Protein AF-A0A814KGB3-F1 (afdb_monomer)

Nearest PDB structures (foldseek):
  2bf8-assembly1_A  TM=4.976E-01  e=4.367E-01  Bos taurus
  3f92-assembly1_A  TM=4.745E-01  e=3.026E-01  Homo sapiens
  8jwu-assembly3_C  TM=4.639E-01  e=1.161E+00  Mus musculus
  5bnb-assembly1_A  TM=4.780E-01  e=1.483E+00  Homo sapiens
  8jwu-assembly2_B  TM=4.536E-01  e=1.093E+00  Mus musculus

Sequence (297 aa):
MALPLLSYWLLLVSIYNYIGAAVLTYKPELLEHLFVGSATVLVNDGITALILRRVIVWWTLTFAVLRTLTAFSLHNRALPPLISSVDPKKVERLAKIMKIRADAENELKERVLENPFNSRCKWDKLEDTQIAFPKMTEEQLRDLCFGTYQIKQARRYTEAHLNKNDGDYEVQVTKHSDTILRCKIDSRHSSHWSSTQYYCWIEYKLGDDDEEESSSESDDSSDEDDDDDEYTLVTRFYEKLPIKSWYCQCPTGERSCGCCAHIACVLWYLCYERHHQFTPSKYTERYRQTLDNMETN

Foldseek 3Di:
DPVVVVVVVVVVVVVVVVVVVVCVVPPVVCVVVVPPPDPDDPDVDPVVVVVVVVVVVVVVVVVVVVVVVVVVVCVVVVDDPPPPVDDPVLVVLLVLLLVVQQPDFAPVVVVCCDPPNDPPHDWAWDFLVVQDDAADDLVLLCSQQVHPVLLVLLLVQLLVFCVVVVRTWRKIDDPVDSQKIKTKGFDPPQDPVGRHIKIKIWGFARDDPPDDPPPPPPPPPPPDDPPCDSVNSNCVSQVPGRTNGMAMPPPVRRRRRHHDSVVSNVCCVNRHVVPVPDDRDCVVVVVVVVVVVVVVD

Organism: NCBI:txid1234261

pLDDT: mean 71.18, std 15.74, range [36.62, 94.56]

Solvent-accessible surface area (backbone atoms only — not comparable to full-atom values): 17649 Å² total; per-residue (Å²): 143,65,69,72,60,55,54,53,49,52,49,52,52,50,52,50,51,53,51,50,56,52,36,63,73,77,46,64,81,61,54,69,71,68,67,74,78,80,86,82,80,89,61,91,45,74,65,61,45,52,52,50,51,50,51,52,53,52,48,54,51,53,53,52,52,50,51,52,52,51,51,51,52,48,48,66,69,74,46,76,67,94,64,77,89,51,63,67,67,61,54,51,53,49,50,53,44,44,56,62,27,63,77,40,80,40,67,56,49,56,50,35,70,32,87,83,54,22,92,88,43,78,65,50,79,45,58,70,88,77,55,92,64,50,77,48,55,74,64,58,51,26,63,63,35,70,30,70,62,45,54,65,46,12,58,62,49,43,39,57,48,25,75,70,50,84,66,50,65,58,33,28,38,37,94,88,39,94,41,41,41,37,34,53,39,76,44,96,80,42,48,100,89,39,85,48,67,35,55,33,39,40,32,42,42,75,76,72,97,78,73,72,88,75,78,68,83,66,86,67,88,67,94,74,69,100,71,73,49,80,66,58,57,45,47,61,59,48,68,76,40,46,62,72,48,56,30,30,74,51,99,64,16,60,47,54,43,44,56,33,64,67,54,33,20,53,49,45,40,64,25,38,41,78,79,66,80,74,72,76,72,70,69,62,57,62,53,48,54,51,51,55,58,60,75,76,108

Secondary structure (DSSP, 8-state):
--HHHHHHHHHHHHHHHHHHHHHHHH-GGGHHHHTTS--------HHHHHHHHHHHHHHHHHHHHHHHHHHHHHHHHHSPPS-TTS-HHHHHHHHHHHHHHHSS--HHHHHHHSTTTSTTS--EEE-GGG-------HHHHHHHTT-HHHHHHHHHHHHHHHTTTTT--EEEEETTEEEEEEEEEE-TT--TT---EEEEEEEE-PPPTT---------------TT--HHHHHHHHHHSSSEEEEEESSTTTT-SSS--HHHHHHHHHHHTGGGTT----THHHHHHHHHHHHH--

Structure (mmCIF, N/CA/C/O backbone):
data_AF-A0A814KGB3-F1
#
_entry.id   AF-A0A814KGB3-F1
#
loop_
_atom_site.group_PDB
_atom_site.id
_atom_site.type_symbol
_atom_site.label_atom_id
_atom_site.label_alt_id
_atom_site.label_comp_id
_atom_site.label_asym_id
_atom_site.label_entity_id
_atom_site.label_seq_id
_atom_site.pdbx_PDB_ins_code
_atom_site.Cartn_x
_atom_site.Cartn_y
_atom_site.Cartn_z
_atom_site.occupancy
_atom_site.B_iso_or_equiv
_atom_site.auth_seq_id
_atom_site.auth_comp_id
_atom_site.auth_asym_id
_atom_site.auth_atom_id
_atom_site.pdbx_PDB_model_num
ATOM 1 N N . MET A 1 1 ? 65.156 15.570 -21.851 1.00 43.59 1 MET A N 1
ATOM 2 C CA . MET A 1 1 ? 64.895 14.857 -23.126 1.00 43.59 1 MET A CA 1
ATOM 3 C C . MET A 1 1 ? 63.805 13.770 -22.985 1.00 43.59 1 MET A C 1
ATOM 5 O O . MET A 1 1 ? 63.961 12.700 -23.546 1.00 43.59 1 MET A O 1
ATOM 9 N N . ALA A 1 2 ? 62.687 14.010 -22.274 1.00 43.59 2 ALA A N 1
ATOM 10 C CA . ALA A 1 2 ? 61.646 12.981 -22.037 1.00 43.59 2 ALA A CA 1
ATOM 11 C C . ALA A 1 2 ? 60.247 13.321 -22.602 1.00 43.59 2 ALA A C 1
ATOM 13 O O . ALA A 1 2 ? 59.400 12.442 -22.723 1.00 43.59 2 ALA A O 1
ATOM 14 N N . LEU A 1 3 ? 60.004 14.574 -23.004 1.00 40.50 3 LEU A N 1
ATOM 15 C CA . LEU A 1 3 ? 58.725 14.998 -23.586 1.00 40.50 3 LEU A CA 1
ATOM 16 C C . LEU A 1 3 ? 58.358 14.383 -24.960 1.00 40.50 3 LEU A C 1
ATOM 18 O O . LEU A 1 3 ? 57.172 14.128 -25.155 1.00 40.50 3 LEU A O 1
ATOM 22 N N . PRO A 1 4 ? 59.287 14.095 -25.900 1.00 51.16 4 PRO A N 1
ATOM 23 C CA . PRO A 1 4 ? 58.890 13.588 -27.219 1.00 51.16 4 PRO A CA 1
ATOM 24 C C . PRO A 1 4 ? 58.480 12.105 -27.222 1.00 51.16 4 PRO A C 1
ATOM 26 O O . PRO A 1 4 ? 57.804 11.664 -28.145 1.00 51.16 4 PRO A O 1
ATOM 29 N N . LEU A 1 5 ? 58.838 11.332 -26.189 1.00 49.06 5 LEU A N 1
ATOM 30 C CA . LEU A 1 5 ? 58.438 9.923 -26.079 1.00 49.06 5 LEU A CA 1
ATOM 31 C C . LEU A 1 5 ? 57.003 9.773 -25.562 1.00 49.06 5 LEU A C 1
ATOM 33 O O . LEU A 1 5 ? 56.281 8.889 -26.015 1.00 49.06 5 LEU A O 1
ATOM 37 N N . LEU A 1 6 ? 56.565 10.661 -24.663 1.00 47.12 6 LEU A N 1
ATOM 38 C CA . LEU A 1 6 ? 55.209 10.626 -24.113 1.00 47.12 6 LEU A CA 1
ATOM 39 C C . LEU A 1 6 ? 54.163 11.020 -25.167 1.00 47.12 6 LEU A C 1
ATOM 41 O O . LEU A 1 6 ? 53.113 10.389 -25.259 1.00 47.12 6 LEU A O 1
ATOM 45 N N . SER A 1 7 ? 54.463 12.022 -25.999 1.00 48.44 7 SER A N 1
ATOM 46 C CA . SER A 1 7 ? 53.580 12.428 -27.098 1.00 48.44 7 SER A CA 1
ATOM 47 C C . SER A 1 7 ? 53.480 11.350 -28.176 1.00 48.44 7 SER A C 1
ATOM 49 O O . SER A 1 7 ? 52.379 11.067 -28.638 1.00 48.44 7 SER A O 1
ATOM 51 N N . TYR A 1 8 ? 54.590 10.691 -28.520 1.00 50.47 8 TYR A N 1
ATOM 52 C CA . TYR A 1 8 ? 54.598 9.570 -29.464 1.00 50.47 8 TYR A CA 1
ATOM 53 C C . TYR A 1 8 ? 53.786 8.374 -28.942 1.00 50.47 8 TYR A C 1
ATOM 55 O O . TYR A 1 8 ? 53.021 7.763 -29.686 1.00 50.47 8 TYR A O 1
ATOM 63 N N . TRP A 1 9 ? 53.878 8.088 -27.640 1.00 55.56 9 TRP A N 1
ATOM 64 C CA . TRP A 1 9 ? 53.120 7.010 -27.003 1.00 55.56 9 TRP A CA 1
ATOM 65 C C . TRP A 1 9 ? 51.614 7.303 -26.953 1.00 55.56 9 TRP A C 1
ATOM 67 O O . TRP A 1 9 ? 50.806 6.440 -27.285 1.00 55.56 9 TRP A O 1
ATOM 77 N N . LEU A 1 10 ? 51.220 8.537 -26.627 1.00 53.38 10 LEU A N 1
ATOM 78 C CA . LEU A 1 10 ? 49.813 8.960 -26.653 1.00 53.38 10 LEU A CA 1
ATOM 79 C C . LEU A 1 10 ? 49.214 8.907 -28.065 1.00 53.38 10 LEU A C 1
ATOM 81 O O . LEU A 1 10 ? 48.046 8.554 -28.229 1.00 53.38 10 LEU A O 1
ATOM 85 N N . LEU A 1 11 ? 50.017 9.205 -29.088 1.00 55.12 11 LEU A N 1
ATOM 86 C CA . LEU A 1 11 ? 49.597 9.145 -30.487 1.00 55.12 11 LEU A CA 1
ATOM 87 C C . LEU A 1 11 ? 49.388 7.692 -30.944 1.00 55.12 11 LEU A C 1
ATOM 89 O O . LEU A 1 11 ? 48.374 7.391 -31.569 1.00 55.12 11 LEU A O 1
ATOM 93 N N . LEU A 1 12 ? 50.271 6.773 -30.538 1.00 56.81 12 LEU A N 1
ATOM 94 C CA . LEU A 1 12 ? 50.102 5.335 -30.774 1.00 56.81 12 LEU A CA 1
ATOM 95 C C . LEU A 1 12 ? 48.875 4.761 -30.053 1.00 56.81 12 LEU A C 1
ATOM 97 O O . LEU A 1 12 ? 48.139 3.974 -30.643 1.00 56.81 12 LEU A O 1
ATOM 101 N N . VAL A 1 13 ? 48.604 5.190 -28.816 1.00 57.50 13 VAL A N 1
ATOM 102 C CA . VAL A 1 13 ? 47.399 4.786 -28.069 1.00 57.50 13 VAL A CA 1
ATOM 103 C C . VAL A 1 13 ? 46.128 5.309 -28.734 1.00 57.50 13 VAL A C 1
ATOM 105 O O . VAL A 1 13 ? 45.145 4.579 -28.836 1.00 57.50 13 VAL A O 1
ATOM 108 N N . SER A 1 14 ? 46.140 6.547 -29.231 1.00 54.06 14 SER A N 1
ATOM 109 C CA . SER A 1 14 ? 45.000 7.124 -29.950 1.00 54.06 14 SER A CA 1
ATOM 110 C C . SER A 1 14 ? 44.718 6.379 -31.260 1.00 54.06 14 SER A C 1
ATOM 112 O O . SER A 1 14 ? 43.576 6.010 -31.529 1.00 54.06 14 SER A O 1
ATOM 114 N N . ILE A 1 15 ? 45.767 6.058 -32.029 1.00 61.50 15 ILE A N 1
ATOM 115 C CA . ILE A 1 15 ? 45.658 5.256 -33.256 1.00 61.50 15 ILE A CA 1
ATOM 116 C C . ILE A 1 15 ? 45.129 3.850 -32.940 1.00 61.50 15 ILE A C 1
ATOM 118 O O . ILE A 1 15 ? 44.220 3.376 -33.617 1.00 61.50 15 ILE A O 1
ATOM 122 N N . TYR A 1 16 ? 45.632 3.200 -31.887 1.00 57.22 16 TYR A N 1
ATOM 123 C CA . TYR A 1 16 ? 45.182 1.862 -31.495 1.00 57.22 16 TYR A CA 1
ATOM 124 C C . TYR A 1 16 ? 43.716 1.853 -31.036 1.00 57.22 16 TYR A C 1
ATOM 126 O O . TYR A 1 16 ? 42.957 0.965 -31.416 1.00 57.22 16 TYR A O 1
ATOM 134 N N . ASN A 1 17 ? 43.282 2.873 -30.288 1.00 57.44 17 ASN A N 1
ATOM 135 C CA . ASN A 1 17 ? 41.884 3.034 -29.878 1.00 57.44 17 ASN A CA 1
ATOM 136 C C . ASN A 1 17 ? 40.954 3.290 -31.070 1.00 57.44 17 ASN A C 1
ATOM 138 O O . ASN A 1 17 ? 39.863 2.724 -31.126 1.00 57.44 17 ASN A O 1
ATOM 142 N N . TYR A 1 18 ? 41.389 4.099 -32.039 1.00 57.12 18 TYR A N 1
ATOM 143 C CA . TYR A 1 18 ? 40.621 4.371 -33.254 1.00 57.12 18 TYR A CA 1
ATOM 144 C C . TYR A 1 18 ? 40.475 3.114 -34.125 1.00 57.12 18 TYR A C 1
ATOM 146 O O . TYR A 1 18 ? 39.379 2.798 -34.587 1.00 57.12 18 TYR A O 1
ATOM 154 N N . ILE A 1 19 ? 41.554 2.339 -34.278 1.00 56.50 19 ILE A N 1
ATOM 155 C CA . ILE A 1 19 ? 41.536 1.061 -35.002 1.00 56.50 19 ILE A CA 1
ATOM 156 C C . ILE A 1 19 ? 40.676 0.029 -34.259 1.00 56.50 19 ILE A C 1
ATOM 158 O O . ILE A 1 19 ? 39.862 -0.641 -34.887 1.00 56.50 19 ILE A O 1
ATOM 162 N N . GLY A 1 20 ? 40.782 -0.069 -32.930 1.00 54.25 20 GLY A N 1
ATOM 163 C CA . GLY A 1 20 ? 39.968 -0.980 -32.119 1.00 54.25 20 GLY A CA 1
ATOM 164 C C . GLY A 1 20 ? 38.467 -0.687 -32.210 1.00 54.25 20 GLY A C 1
ATOM 165 O O . GLY A 1 20 ? 37.670 -1.611 -32.370 1.00 54.25 20 GLY A O 1
ATOM 166 N N . ALA A 1 21 ? 38.079 0.591 -32.188 1.00 51.31 21 ALA A N 1
ATOM 167 C CA . ALA A 1 21 ? 36.691 1.012 -32.370 1.00 51.31 21 ALA A CA 1
ATOM 168 C C . ALA A 1 21 ? 36.167 0.700 -33.787 1.00 51.31 21 ALA A C 1
ATOM 170 O O . ALA A 1 21 ? 35.047 0.208 -33.944 1.00 51.31 21 ALA A O 1
ATOM 171 N N . ALA A 1 22 ? 36.991 0.906 -34.820 1.00 48.84 22 ALA A N 1
ATOM 172 C CA . ALA A 1 22 ? 36.642 0.563 -36.198 1.00 48.84 22 ALA A CA 1
ATOM 173 C C . ALA A 1 22 ? 36.494 -0.959 -36.397 1.00 48.84 22 ALA A C 1
ATOM 175 O O . ALA A 1 22 ? 35.529 -1.418 -37.005 1.00 48.84 22 ALA A O 1
ATOM 176 N N . VAL A 1 23 ? 37.392 -1.767 -35.827 1.00 51.94 23 VAL A N 1
ATOM 177 C CA . VAL A 1 23 ? 37.342 -3.237 -35.923 1.00 51.94 23 VAL A CA 1
ATOM 178 C C . VAL A 1 23 ? 36.125 -3.812 -35.184 1.00 51.94 23 VAL A C 1
ATOM 180 O O . VAL A 1 23 ? 35.463 -4.698 -35.724 1.00 51.94 23 VAL A O 1
ATOM 183 N N . LEU A 1 24 ? 35.758 -3.257 -34.019 1.00 51.72 24 LEU A N 1
ATOM 184 C CA . LEU A 1 24 ? 34.533 -3.617 -33.283 1.00 51.72 24 LEU A CA 1
ATOM 185 C C . LEU A 1 24 ? 33.251 -3.378 -34.085 1.00 51.72 24 LEU A C 1
ATOM 187 O O . LEU A 1 24 ? 32.276 -4.102 -33.902 1.00 51.72 24 LEU A O 1
ATOM 191 N N . THR A 1 25 ? 33.254 -2.375 -34.961 1.00 52.28 25 THR A N 1
ATOM 192 C CA . THR A 1 25 ? 32.068 -2.003 -35.742 1.00 52.28 25 THR A CA 1
ATOM 193 C C . THR A 1 25 ? 31.899 -2.880 -36.984 1.00 52.28 25 THR A C 1
ATOM 195 O O . THR A 1 25 ? 30.771 -3.150 -37.386 1.00 52.28 25 THR A O 1
ATOM 198 N N . TYR A 1 26 ? 33.000 -3.344 -37.590 1.00 49.91 26 TYR A N 1
ATOM 199 C CA . TYR A 1 26 ? 32.953 -3.963 -38.920 1.00 49.91 26 TYR A CA 1
ATOM 200 C C . TYR A 1 26 ? 33.317 -5.451 -38.971 1.00 49.91 26 TYR A C 1
ATOM 202 O O . TYR A 1 26 ? 32.733 -6.156 -39.792 1.00 49.91 26 TYR A O 1
ATOM 210 N N . LYS A 1 27 ? 34.246 -5.955 -38.141 1.00 52.06 27 LYS A N 1
ATOM 211 C CA . LYS A 1 27 ? 34.631 -7.384 -38.098 1.00 52.06 27 LYS A CA 1
ATOM 212 C C . LYS A 1 27 ? 35.242 -7.767 -36.736 1.00 52.06 27 LYS A C 1
ATOM 214 O O . LYS A 1 27 ? 36.463 -7.696 -36.579 1.00 52.06 27 LYS A O 1
ATOM 219 N N . PRO A 1 28 ? 34.435 -8.228 -35.764 1.00 56.22 28 PRO A N 1
ATOM 220 C CA . PRO A 1 28 ? 34.898 -8.526 -34.405 1.00 56.22 28 PRO A CA 1
ATOM 221 C C . PRO A 1 28 ? 35.866 -9.719 -34.315 1.00 56.22 28 PRO A C 1
ATOM 223 O O . PRO A 1 28 ? 36.552 -9.871 -33.312 1.00 56.22 28 PRO A O 1
ATOM 226 N N . GLU A 1 29 ? 35.969 -10.540 -35.360 1.00 51.56 29 GLU A N 1
ATOM 227 C CA . GLU A 1 29 ? 36.814 -11.745 -35.405 1.00 51.56 29 GLU A CA 1
ATOM 228 C C . GLU A 1 29 ? 38.315 -11.430 -35.575 1.00 51.56 29 GLU A C 1
ATOM 230 O O . GLU A 1 29 ? 39.176 -12.226 -35.222 1.00 51.56 29 GLU A O 1
ATOM 235 N N . LEU A 1 30 ? 38.659 -10.230 -36.060 1.00 48.88 30 LEU A N 1
ATOM 236 C CA . LEU A 1 30 ? 40.051 -9.782 -36.238 1.00 48.88 30 LEU A CA 1
ATOM 237 C C . LEU A 1 30 ? 40.712 -9.274 -34.943 1.00 48.88 30 LEU A C 1
ATOM 239 O O . LEU A 1 30 ? 41.914 -8.999 -34.924 1.00 48.88 30 LEU A O 1
ATOM 243 N N . LEU A 1 31 ? 39.947 -9.152 -33.856 1.00 49.25 31 LEU A N 1
ATOM 244 C CA . LEU A 1 31 ? 40.411 -8.622 -32.570 1.00 49.25 31 LEU A CA 1
ATOM 245 C C . LEU A 1 31 ? 41.395 -9.562 -31.860 1.00 49.25 31 LEU A C 1
ATOM 247 O O . LEU A 1 31 ? 42.285 -9.086 -31.155 1.00 49.25 31 LEU A O 1
ATOM 251 N N . GLU A 1 32 ? 41.285 -10.874 -32.082 1.00 48.28 32 GLU A N 1
ATOM 252 C CA . GLU A 1 32 ? 42.194 -11.862 -31.489 1.00 48.28 32 GLU A CA 1
ATOM 253 C C . GLU A 1 32 ? 43.630 -11.708 -32.006 1.00 48.28 32 GLU A C 1
ATOM 255 O O . GLU A 1 32 ? 44.581 -11.861 -31.243 1.00 48.28 32 GLU A O 1
ATOM 260 N N . HIS A 1 33 ? 43.808 -11.299 -33.266 1.00 46.56 33 HIS A N 1
ATOM 261 C CA . HIS A 1 33 ? 45.134 -11.111 -33.861 1.00 46.56 33 HIS A CA 1
ATOM 262 C C . HIS A 1 33 ? 45.816 -9.794 -33.456 1.00 46.56 33 HIS A C 1
ATOM 264 O O . HIS A 1 33 ? 47.044 -9.727 -33.435 1.00 46.56 33 HIS A O 1
ATOM 270 N N . LEU A 1 34 ? 45.050 -8.761 -33.086 1.00 45.53 34 LEU A N 1
ATOM 271 C CA . LEU A 1 34 ? 45.586 -7.487 -32.580 1.00 45.53 34 LEU A CA 1
ATOM 272 C C . LEU A 1 34 ? 46.130 -7.601 -31.144 1.00 45.53 34 LEU A C 1
ATOM 274 O O . LEU A 1 34 ? 47.034 -6.858 -30.767 1.00 45.53 34 LEU A O 1
ATOM 278 N N . PHE A 1 35 ? 45.625 -8.552 -30.353 1.00 45.59 35 PHE A N 1
ATOM 279 C CA . PHE A 1 35 ? 45.962 -8.695 -28.932 1.00 45.59 35 PHE A CA 1
ATOM 280 C C . PHE A 1 35 ? 47.277 -9.435 -28.640 1.00 45.59 35 PHE A C 1
ATOM 282 O O . PHE A 1 35 ? 47.799 -9.324 -27.532 1.00 45.59 35 PHE A O 1
ATOM 289 N N . VAL A 1 36 ? 47.844 -10.163 -29.608 1.00 42.16 36 VAL A N 1
ATOM 290 C CA . VAL A 1 36 ? 49.026 -11.023 -29.376 1.00 42.16 36 VAL A CA 1
ATOM 291 C C . VAL A 1 36 ? 50.357 -10.252 -29.467 1.00 42.16 36 VAL A C 1
ATOM 293 O O . VAL A 1 36 ? 51.389 -10.735 -29.012 1.00 42.16 36 VAL A O 1
ATOM 296 N N . GLY A 1 37 ? 50.366 -9.029 -30.006 1.00 40.16 37 GLY A N 1
ATOM 297 C CA . GLY A 1 37 ? 51.610 -8.355 -30.410 1.00 40.16 37 GLY A CA 1
ATOM 298 C C . GLY A 1 37 ? 52.341 -7.484 -29.380 1.00 40.16 37 GLY A C 1
ATOM 299 O O . GLY A 1 37 ? 53.444 -7.033 -29.676 1.00 40.16 37 GLY A O 1
ATOM 300 N N . SER A 1 38 ? 51.783 -7.204 -28.198 1.00 43.78 38 SER A N 1
ATOM 301 C CA . SER A 1 38 ? 52.222 -6.016 -27.436 1.00 43.78 38 SER A CA 1
ATOM 302 C C . SER A 1 38 ? 52.389 -6.259 -25.939 1.00 43.78 38 SER A C 1
ATOM 304 O O . SER A 1 38 ? 51.734 -5.611 -25.126 1.00 43.78 38 SER A O 1
ATOM 306 N N . ALA A 1 39 ? 53.270 -7.177 -25.539 1.00 38.88 39 ALA A N 1
ATOM 307 C CA . ALA A 1 39 ? 53.541 -7.399 -24.117 1.00 38.88 39 ALA A CA 1
ATOM 308 C C . ALA A 1 39 ? 55.012 -7.677 -23.785 1.00 38.88 39 ALA A C 1
ATOM 310 O O . ALA A 1 39 ? 55.292 -8.545 -22.975 1.00 38.88 39 ALA A O 1
ATOM 311 N N . THR A 1 40 ? 55.959 -6.911 -24.330 1.00 41.22 40 THR A N 1
ATOM 312 C CA . THR A 1 40 ? 57.307 -6.821 -23.737 1.00 41.22 40 THR A CA 1
ATOM 313 C C . THR A 1 40 ? 57.956 -5.479 -24.058 1.00 41.22 40 THR A C 1
ATOM 315 O O . THR A 1 40 ? 58.787 -5.370 -24.954 1.00 41.22 40 THR A O 1
ATOM 318 N N . VAL A 1 41 ? 57.606 -4.442 -23.296 1.00 46.94 41 VAL A N 1
ATOM 319 C CA . VAL A 1 41 ? 58.515 -3.308 -23.081 1.00 46.94 41 VAL A CA 1
ATOM 320 C C . VAL A 1 41 ? 59.048 -3.467 -21.663 1.00 46.94 41 VAL A C 1
ATOM 322 O O . VAL A 1 41 ? 58.320 -3.276 -20.690 1.00 46.94 41 VAL A O 1
ATOM 325 N N . LEU A 1 42 ? 60.303 -3.909 -21.552 1.00 44.50 42 LEU A N 1
ATOM 326 C CA . LEU A 1 42 ? 61.038 -3.999 -20.292 1.00 44.50 42 LEU A CA 1
ATOM 327 C C . LEU A 1 42 ? 61.275 -2.582 -19.767 1.00 44.50 42 LEU A C 1
ATOM 329 O O . LEU A 1 42 ? 62.184 -1.877 -20.196 1.00 44.50 42 LEU A O 1
ATOM 333 N N . VAL A 1 43 ? 60.410 -2.153 -18.856 1.00 48.50 43 VAL A N 1
ATOM 334 C CA . VAL A 1 43 ? 60.545 -0.891 -18.137 1.00 48.50 43 VAL A CA 1
ATOM 335 C C . VAL A 1 43 ? 61.355 -1.165 -16.869 1.00 48.50 43 VAL A C 1
ATOM 337 O O . VAL A 1 43 ? 60.845 -1.774 -15.932 1.00 48.50 43 VAL A O 1
ATOM 340 N N . ASN A 1 44 ? 62.618 -0.733 -16.855 1.00 51.34 44 ASN A N 1
ATOM 341 C CA . ASN A 1 44 ? 63.561 -0.953 -15.746 1.00 51.34 44 ASN A CA 1
ATOM 342 C C . ASN A 1 44 ? 63.366 0.007 -14.552 1.00 51.34 44 ASN A C 1
ATOM 344 O O . ASN A 1 44 ? 64.086 -0.096 -13.563 1.00 51.34 44 ASN A O 1
ATOM 348 N N . ASP A 1 45 ? 62.381 0.908 -14.620 1.00 59.69 45 ASP A N 1
ATOM 349 C CA . ASP A 1 45 ? 62.048 1.839 -13.541 1.00 59.69 45 ASP A CA 1
ATOM 350 C C . ASP A 1 45 ? 60.799 1.375 -12.782 1.00 59.69 45 ASP A C 1
ATOM 352 O O . ASP A 1 45 ? 59.691 1.318 -13.327 1.00 59.69 45 ASP A O 1
ATOM 356 N N . GLY A 1 46 ? 60.970 1.080 -11.488 1.00 58.56 46 GLY A N 1
ATOM 357 C CA . GLY A 1 46 ? 59.922 0.517 -10.628 1.00 58.56 46 GLY A CA 1
ATOM 358 C C . GLY A 1 46 ? 58.643 1.358 -10.548 1.00 58.56 46 GLY A C 1
ATOM 359 O O . GLY A 1 46 ? 57.558 0.799 -10.410 1.00 58.56 46 GLY A O 1
ATOM 360 N N . ILE A 1 47 ? 58.740 2.682 -10.705 1.00 63.16 47 ILE A N 1
ATOM 361 C CA . ILE A 1 47 ? 57.586 3.598 -10.709 1.00 63.16 47 ILE A CA 1
ATOM 362 C C . ILE A 1 47 ? 56.776 3.446 -12.001 1.00 63.16 47 ILE A C 1
ATOM 364 O O . ILE A 1 47 ? 55.551 3.317 -11.964 1.00 63.16 47 ILE A O 1
ATOM 368 N N . THR A 1 48 ? 57.453 3.403 -13.145 1.00 58.62 48 THR A N 1
ATOM 369 C CA . THR A 1 48 ? 56.816 3.310 -14.461 1.00 58.62 48 THR A CA 1
ATOM 370 C C . THR A 1 48 ? 56.147 1.943 -14.649 1.00 58.62 48 THR A C 1
ATOM 372 O O . THR A 1 48 ? 55.034 1.875 -15.168 1.00 58.62 48 THR A O 1
ATOM 375 N N . ALA A 1 49 ? 56.736 0.862 -14.124 1.00 58.81 49 ALA A N 1
ATOM 376 C CA . ALA A 1 49 ? 56.098 -0.458 -14.080 1.00 58.81 49 ALA A CA 1
ATOM 377 C C . ALA A 1 49 ? 54.827 -0.482 -13.203 1.00 58.81 49 ALA A C 1
ATOM 379 O O . ALA A 1 49 ? 53.842 -1.143 -13.541 1.00 58.81 49 ALA A O 1
ATOM 380 N N . LEU A 1 50 ? 54.817 0.265 -12.094 1.00 62.81 50 LEU A N 1
ATOM 381 C CA . LEU A 1 50 ? 53.667 0.383 -11.189 1.00 62.81 50 LEU A CA 1
ATOM 382 C C . LEU A 1 50 ? 52.514 1.167 -11.829 1.00 62.81 50 LEU A C 1
ATOM 384 O O . LEU A 1 50 ? 51.354 0.764 -11.719 1.00 62.81 50 LEU A O 1
ATOM 388 N N . ILE A 1 51 ? 52.835 2.252 -12.538 1.00 66.69 51 ILE A N 1
ATOM 389 C CA . ILE A 1 51 ? 51.869 3.034 -13.317 1.00 66.69 51 ILE A CA 1
ATOM 390 C C . ILE A 1 51 ? 51.285 2.170 -14.436 1.00 66.69 51 ILE A C 1
ATOM 392 O O . ILE A 1 51 ? 50.065 2.095 -14.563 1.00 66.69 51 ILE A O 1
ATOM 396 N N . LEU A 1 52 ? 52.122 1.446 -15.186 1.00 65.25 52 LEU A N 1
ATOM 397 C CA . LEU A 1 52 ? 51.667 0.584 -16.277 1.00 65.25 52 LEU A CA 1
ATOM 398 C C . LEU A 1 52 ? 50.728 -0.526 -15.777 1.00 65.25 52 LEU A C 1
ATOM 400 O O . LEU A 1 52 ? 49.668 -0.740 -16.357 1.00 65.25 52 LEU A O 1
ATOM 404 N N . ARG A 1 53 ? 51.058 -1.182 -14.653 1.00 67.38 53 ARG A N 1
ATOM 405 C CA . ARG A 1 53 ? 50.178 -2.184 -14.023 1.00 67.38 53 ARG A CA 1
ATOM 406 C C . ARG A 1 53 ? 48.833 -1.592 -13.618 1.00 67.38 53 ARG A C 1
ATOM 408 O O . ARG A 1 53 ? 47.805 -2.210 -13.866 1.00 67.38 53 ARG A O 1
ATOM 415 N N . ARG A 1 54 ? 48.824 -0.393 -13.028 1.00 68.56 54 ARG A N 1
ATOM 416 C CA . ARG A 1 54 ? 47.577 0.296 -12.666 1.00 68.56 54 ARG A CA 1
ATOM 417 C C . ARG A 1 54 ? 46.753 0.646 -13.900 1.00 68.56 54 ARG A C 1
ATOM 419 O O . ARG A 1 54 ? 45.558 0.384 -13.897 1.00 68.56 54 ARG A O 1
ATOM 426 N N . VAL A 1 55 ? 47.377 1.152 -14.961 1.00 69.94 55 VAL A N 1
ATOM 427 C CA . VAL A 1 55 ? 46.689 1.462 -16.223 1.00 69.94 55 VAL A CA 1
ATOM 428 C C . VAL A 1 55 ? 46.081 0.202 -16.840 1.00 69.94 55 VAL A C 1
ATOM 430 O O . VAL A 1 55 ? 44.909 0.228 -17.187 1.00 69.94 55 VAL A O 1
ATOM 433 N N . ILE A 1 56 ? 46.815 -0.916 -16.894 1.00 69.94 56 ILE A N 1
ATOM 434 C CA . ILE A 1 56 ? 46.317 -2.199 -17.424 1.00 69.94 56 ILE A CA 1
ATOM 435 C C . ILE A 1 56 ? 45.141 -2.733 -16.592 1.00 69.94 56 ILE A C 1
ATOM 437 O O . ILE A 1 56 ? 44.134 -3.167 -17.151 1.00 69.94 56 ILE A O 1
ATOM 441 N N . VAL A 1 57 ? 45.227 -2.679 -15.260 1.00 71.69 57 VAL A N 1
ATOM 442 C CA . VAL A 1 57 ? 44.130 -3.108 -14.373 1.00 71.69 57 VAL A CA 1
ATOM 443 C C . VAL A 1 57 ? 42.890 -2.234 -14.572 1.00 71.69 57 VAL A C 1
ATOM 445 O O . VAL A 1 57 ? 41.787 -2.752 -14.710 1.00 71.69 57 VAL A O 1
ATOM 448 N N . TRP A 1 58 ? 43.057 -0.914 -14.659 1.00 67.62 58 TRP A N 1
ATOM 449 C CA . TRP A 1 58 ? 41.9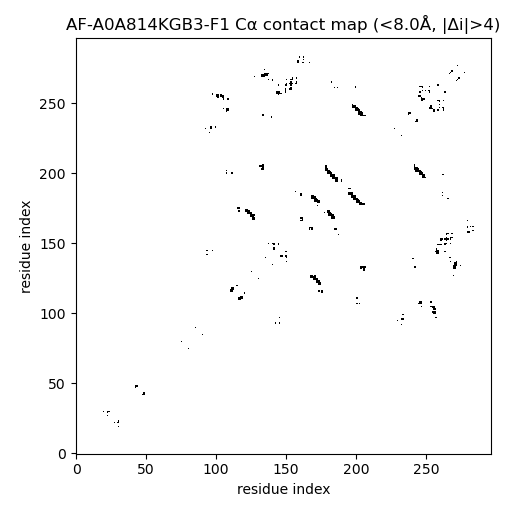40 -0.005 -14.922 1.00 67.62 58 TRP A CA 1
ATOM 450 C C . TRP A 1 58 ? 41.331 -0.217 -16.310 1.00 67.62 58 TRP A C 1
ATOM 452 O O . TRP A 1 58 ? 40.112 -0.200 -16.437 1.00 67.62 58 TRP A O 1
ATOM 462 N N . TRP A 1 59 ? 42.150 -0.489 -17.328 1.00 73.69 59 TRP A N 1
ATOM 463 C CA . TRP A 1 59 ? 41.685 -0.819 -18.676 1.00 73.69 59 TRP A CA 1
ATOM 464 C C . TRP A 1 59 ? 40.897 -2.128 -18.714 1.00 73.69 59 TRP A C 1
ATOM 466 O O . TRP A 1 59 ? 39.812 -2.198 -19.279 1.00 73.69 59 TRP A O 1
ATOM 476 N N . THR A 1 60 ? 41.412 -3.182 -18.088 1.00 73.12 60 THR A N 1
ATOM 477 C CA . THR A 1 60 ? 40.716 -4.476 -18.050 1.00 73.12 60 THR A CA 1
ATOM 478 C C . THR A 1 60 ? 39.387 -4.381 -17.301 1.00 73.12 60 THR A C 1
ATOM 480 O O . THR A 1 60 ? 38.395 -4.944 -17.761 1.00 73.12 60 THR A O 1
ATOM 483 N N . LEU A 1 61 ? 39.325 -3.597 -16.218 1.00 72.81 61 LEU A N 1
ATOM 484 C CA . LEU A 1 61 ? 38.082 -3.300 -15.502 1.00 72.81 61 LEU A CA 1
ATOM 485 C C . LEU A 1 61 ? 37.087 -2.503 -16.354 1.00 72.81 61 LEU A C 1
ATOM 487 O O . LEU A 1 61 ? 35.919 -2.882 -16.425 1.00 72.81 61 LEU A O 1
ATOM 491 N N . THR A 1 62 ? 37.516 -1.434 -17.031 1.00 74.44 62 THR A N 1
ATOM 492 C CA . THR A 1 62 ? 36.606 -0.617 -17.851 1.00 74.44 62 THR A CA 1
ATOM 493 C C . THR A 1 62 ? 36.052 -1.398 -19.041 1.00 74.44 62 THR A C 1
ATOM 495 O O . THR A 1 62 ? 34.853 -1.334 -19.304 1.00 74.44 62 THR A O 1
ATOM 498 N N . PHE A 1 63 ? 36.878 -2.202 -19.716 1.00 75.38 63 PHE A N 1
ATOM 499 C CA . PHE A 1 63 ? 36.425 -3.074 -20.802 1.00 75.38 63 PHE A CA 1
ATOM 500 C C . PHE A 1 63 ? 35.500 -4.195 -20.315 1.00 75.38 63 PHE A C 1
ATOM 502 O O . PHE A 1 63 ? 34.543 -4.534 -21.014 1.00 75.38 63 PHE A O 1
ATOM 509 N N . ALA A 1 64 ? 35.741 -4.756 -19.125 1.00 73.50 64 ALA A N 1
ATOM 510 C CA . ALA A 1 64 ? 34.843 -5.742 -18.526 1.00 73.50 64 ALA A CA 1
ATOM 511 C C . ALA A 1 64 ? 33.463 -5.136 -18.226 1.00 73.50 64 ALA A C 1
ATOM 513 O O . ALA A 1 64 ? 32.452 -5.725 -18.602 1.00 73.50 64 ALA A O 1
ATOM 514 N N . VAL A 1 65 ? 33.419 -3.935 -17.637 1.00 79.94 65 VAL A N 1
ATOM 515 C CA . VAL A 1 65 ? 32.168 -3.201 -17.376 1.00 79.94 65 VAL A CA 1
ATOM 516 C C . VAL A 1 65 ? 31.449 -2.848 -18.678 1.00 79.94 65 VAL A C 1
ATOM 518 O O . VAL A 1 65 ? 30.239 -3.024 -18.787 1.00 79.94 65 VAL A O 1
ATOM 521 N N . LEU A 1 66 ? 32.173 -2.396 -19.703 1.00 80.88 66 LEU A N 1
ATOM 522 C CA . LEU A 1 66 ? 31.557 -2.081 -20.989 1.00 80.88 66 LEU A CA 1
ATOM 523 C C . LEU A 1 66 ? 30.941 -3.334 -21.630 1.00 80.88 66 LEU A C 1
ATOM 525 O O . LEU A 1 66 ? 29.808 -3.285 -22.107 1.00 80.88 66 LEU A O 1
ATOM 529 N N . ARG A 1 67 ? 31.633 -4.480 -21.590 1.00 75.88 67 ARG A N 1
ATOM 530 C CA . ARG A 1 67 ? 31.102 -5.753 -22.102 1.00 75.88 67 ARG A CA 1
ATOM 531 C C . ARG A 1 67 ? 29.858 -6.216 -21.352 1.00 75.88 67 ARG A C 1
ATOM 533 O O . ARG A 1 67 ? 28.909 -6.641 -22.005 1.00 75.88 67 ARG A O 1
ATOM 540 N N . THR A 1 68 ? 29.827 -6.115 -20.023 1.00 76.62 68 THR A N 1
ATOM 541 C CA . THR A 1 68 ? 28.645 -6.512 -19.242 1.00 76.62 68 THR A CA 1
ATOM 542 C C . THR A 1 68 ? 27.457 -5.595 -19.507 1.00 76.62 68 THR A C 1
ATOM 544 O O . THR A 1 68 ? 26.355 -6.094 -19.716 1.00 76.62 68 THR A O 1
ATOM 547 N N . LEU A 1 69 ? 27.666 -4.279 -19.597 1.00 77.62 69 LEU A N 1
ATOM 548 C CA . LEU A 1 69 ? 26.607 -3.326 -19.942 1.00 77.62 69 LEU A CA 1
ATOM 549 C C . LEU A 1 69 ? 26.063 -3.552 -21.355 1.00 77.62 69 LEU A C 1
ATOM 551 O O . LEU A 1 69 ? 24.851 -3.503 -21.565 1.00 77.62 69 LEU A O 1
ATOM 555 N N . THR A 1 70 ? 26.939 -3.846 -22.318 1.00 78.50 70 THR A N 1
ATOM 556 C CA . THR A 1 70 ? 26.527 -4.133 -23.700 1.00 78.50 70 THR A CA 1
ATOM 557 C C . THR A 1 70 ? 25.756 -5.450 -23.769 1.00 78.50 70 THR A C 1
ATOM 559 O O . THR A 1 70 ? 24.700 -5.508 -24.392 1.00 78.50 70 THR A O 1
ATOM 562 N N . ALA A 1 71 ? 26.226 -6.491 -23.072 1.00 76.38 71 ALA A N 1
ATOM 563 C CA . ALA A 1 71 ? 25.528 -7.770 -22.969 1.00 76.38 71 ALA A CA 1
ATOM 564 C C . ALA A 1 71 ? 24.153 -7.617 -22.302 1.00 76.38 71 ALA A C 1
ATOM 566 O O . ALA A 1 71 ? 23.175 -8.152 -22.811 1.00 76.38 71 ALA A O 1
ATOM 567 N N . PHE A 1 72 ? 24.051 -6.838 -21.221 1.00 77.25 72 PHE A N 1
ATOM 568 C CA . PHE A 1 72 ? 22.781 -6.543 -20.553 1.00 77.25 72 PHE A CA 1
ATOM 569 C C . PHE A 1 72 ? 21.829 -5.745 -21.455 1.00 77.25 72 PHE A C 1
ATOM 571 O O . PHE A 1 72 ? 20.646 -6.056 -21.535 1.00 77.25 72 PHE A O 1
ATOM 578 N N . SER A 1 73 ? 22.346 -4.767 -22.205 1.00 75.38 73 SER A N 1
ATOM 579 C CA . SER A 1 73 ? 21.557 -3.983 -23.165 1.00 75.38 73 SER A CA 1
ATOM 580 C C . SER A 1 73 ? 21.030 -4.845 -24.315 1.00 75.38 73 SER A C 1
ATOM 582 O O . SER A 1 73 ? 19.867 -4.729 -24.693 1.00 75.38 73 SER A O 1
ATOM 584 N N . LEU A 1 74 ? 21.862 -5.745 -24.850 1.00 78.00 74 LEU A N 1
ATOM 585 C CA . LEU A 1 74 ? 21.453 -6.713 -25.870 1.00 78.00 74 LEU A CA 1
ATOM 586 C C . LEU A 1 74 ? 20.447 -7.725 -25.314 1.00 78.00 74 LEU A C 1
ATOM 588 O O . LEU A 1 74 ? 19.483 -8.045 -25.999 1.00 78.00 74 LEU A O 1
ATOM 592 N N . HIS A 1 75 ? 20.630 -8.177 -24.072 1.00 75.50 75 HIS A N 1
ATOM 593 C CA . HIS A 1 75 ? 19.701 -9.072 -23.385 1.00 75.50 75 HIS A CA 1
ATOM 594 C C . HIS A 1 75 ? 18.322 -8.420 -23.203 1.00 75.50 75 HIS A C 1
ATOM 596 O O . HIS A 1 75 ? 17.319 -9.009 -23.591 1.00 75.50 75 HIS A O 1
ATOM 602 N N . ASN A 1 76 ? 18.279 -7.170 -22.727 1.00 73.00 76 ASN A N 1
ATOM 603 C CA . ASN A 1 76 ? 17.041 -6.398 -22.568 1.00 73.00 76 ASN A CA 1
ATOM 604 C C . ASN A 1 76 ? 16.363 -6.058 -23.903 1.00 73.00 76 ASN A C 1
ATOM 606 O O . ASN A 1 76 ? 15.154 -5.864 -23.936 1.00 73.00 76 ASN A O 1
ATOM 610 N N . ARG A 1 77 ? 17.129 -5.950 -24.997 1.00 72.88 77 ARG A N 1
ATOM 611 C CA . ARG A 1 77 ? 16.595 -5.701 -26.345 1.00 72.88 77 ARG A CA 1
ATOM 612 C C . ARG A 1 77 ? 16.058 -6.970 -27.010 1.00 72.88 77 ARG A C 1
ATOM 614 O O . ARG A 1 77 ? 15.100 -6.888 -27.770 1.00 72.88 77 ARG A O 1
ATOM 621 N N . ALA A 1 78 ? 16.730 -8.103 -26.818 1.00 72.50 78 ALA A N 1
ATOM 622 C CA . ALA A 1 78 ? 16.469 -9.330 -27.567 1.00 72.50 78 ALA A CA 1
ATOM 623 C C . ALA A 1 78 ? 15.435 -10.246 -26.905 1.00 72.50 78 ALA A C 1
ATOM 625 O O . ALA A 1 78 ? 14.852 -11.083 -27.591 1.00 72.50 78 ALA A O 1
ATOM 626 N N . LEU A 1 79 ? 15.219 -10.118 -25.595 1.00 61.81 79 LEU A N 1
ATOM 627 C CA . LEU A 1 79 ? 14.250 -10.938 -24.883 1.00 61.81 79 LEU A CA 1
ATOM 628 C C . LEU A 1 79 ? 12.974 -10.148 -24.594 1.00 61.81 79 LEU A C 1
ATOM 630 O O . LEU A 1 79 ? 13.056 -8.984 -24.194 1.00 61.81 79 LEU A O 1
ATOM 634 N N . PRO A 1 80 ? 11.795 -10.774 -24.759 1.00 58.72 80 PRO A N 1
ATOM 635 C CA . PRO A 1 80 ? 10.565 -10.190 -24.256 1.00 58.72 80 PRO A CA 1
ATOM 636 C C . PRO A 1 80 ? 10.690 -9.972 -22.739 1.00 58.72 80 PRO A C 1
ATOM 638 O O . PRO A 1 80 ? 11.460 -10.678 -22.075 1.00 58.72 80 PRO A O 1
ATOM 641 N N . PRO A 1 81 ? 9.945 -9.010 -22.167 1.00 59.88 81 PRO A N 1
ATOM 642 C CA . PRO A 1 81 ? 9.910 -8.827 -20.723 1.00 59.88 81 PRO A CA 1
ATOM 643 C C . PRO A 1 81 ? 9.639 -10.168 -20.029 1.00 59.88 81 PRO A C 1
ATOM 645 O O . PRO A 1 81 ? 8.836 -10.970 -20.503 1.00 59.88 81 PRO A O 1
ATOM 648 N N . LEU A 1 82 ? 10.288 -10.401 -18.881 1.00 56.88 82 LEU A N 1
ATOM 649 C CA . LEU A 1 82 ? 10.199 -11.643 -18.084 1.00 56.88 82 LEU A CA 1
ATOM 650 C C . LEU A 1 82 ? 8.761 -12.026 -17.662 1.00 56.88 82 LEU A C 1
ATOM 652 O O . LEU A 1 82 ? 8.540 -13.083 -17.078 1.00 56.88 82 LEU A O 1
ATOM 656 N N . ILE A 1 83 ? 7.790 -11.166 -17.953 1.00 59.09 83 ILE A N 1
ATOM 657 C CA . ILE A 1 83 ? 6.359 -11.323 -17.729 1.00 59.09 83 ILE A CA 1
ATOM 658 C C . ILE A 1 83 ? 5.721 -11.862 -19.027 1.00 59.09 83 ILE A C 1
ATOM 660 O O . ILE A 1 83 ? 4.818 -11.259 -19.591 1.00 59.09 83 ILE A O 1
ATOM 664 N N . SER A 1 84 ? 6.223 -12.979 -19.558 1.00 51.53 84 SER A N 1
ATOM 665 C CA . SER A 1 84 ? 5.722 -13.556 -20.819 1.00 51.53 84 SER A CA 1
ATOM 666 C C . SER A 1 84 ? 4.381 -14.289 -20.676 1.00 51.53 84 SER A C 1
ATOM 668 O O . SER A 1 84 ? 3.798 -14.696 -21.675 1.00 51.53 84 SER A O 1
ATOM 670 N N . SER A 1 85 ? 3.894 -14.476 -19.445 1.00 56.97 85 SER A N 1
ATOM 671 C CA . SER A 1 85 ? 2.641 -15.178 -19.140 1.00 56.97 85 SER A CA 1
ATOM 672 C C . SER A 1 85 ? 1.439 -14.252 -18.928 1.00 56.97 85 SER A C 1
ATOM 674 O O . SER A 1 85 ? 0.382 -14.735 -18.539 1.00 56.97 85 SER A O 1
ATOM 676 N N . VAL A 1 86 ? 1.603 -12.935 -19.077 1.00 65.12 86 VAL A N 1
ATOM 677 C CA . VAL A 1 86 ? 0.536 -11.946 -18.863 1.00 65.12 86 VAL A CA 1
ATOM 678 C C . VAL A 1 86 ? 0.238 -11.269 -20.191 1.00 65.12 86 VAL A C 1
ATOM 680 O O . VAL A 1 86 ? 1.165 -10.984 -20.947 1.00 65.12 86 VAL A O 1
ATOM 683 N N . ASP A 1 87 ? -1.045 -11.014 -20.455 1.00 74.44 87 ASP A N 1
ATOM 684 C CA . ASP A 1 87 ? -1.506 -10.254 -21.618 1.00 74.44 87 ASP A CA 1
ATOM 685 C C . ASP A 1 87 ? -0.652 -8.978 -21.811 1.00 74.44 87 ASP A C 1
ATOM 687 O O . ASP A 1 87 ? -0.635 -8.113 -20.923 1.00 74.44 87 ASP A O 1
ATOM 691 N N . PRO A 1 88 ? 0.064 -8.838 -22.947 1.00 73.69 88 PRO A N 1
ATOM 692 C CA . PRO A 1 88 ? 0.877 -7.663 -23.240 1.00 73.69 88 PRO A CA 1
ATOM 693 C C . PRO A 1 88 ? 0.098 -6.350 -23.128 1.00 73.69 88 PRO A C 1
ATOM 695 O O . PRO A 1 88 ? 0.652 -5.362 -22.642 1.00 73.69 88 PRO A O 1
ATOM 698 N N . LYS A 1 89 ? -1.194 -6.341 -23.492 1.00 74.94 89 LYS A N 1
ATOM 699 C CA . LYS A 1 89 ? -2.039 -5.145 -23.382 1.00 74.94 89 LYS A CA 1
ATOM 700 C C . LYS A 1 89 ? -2.291 -4.778 -21.915 1.00 74.94 89 LYS A C 1
ATOM 702 O O . LYS A 1 89 ? -2.196 -3.604 -21.557 1.00 74.94 89 LYS A O 1
ATOM 707 N N . LYS A 1 90 ? -2.542 -5.756 -21.030 1.00 76.75 90 LYS A N 1
ATOM 708 C CA . LYS A 1 90 ? -2.631 -5.533 -19.569 1.00 76.75 90 LYS A CA 1
ATOM 709 C C . LYS A 1 90 ? -1.342 -4.919 -19.019 1.00 76.75 90 LYS A C 1
ATOM 711 O O . LYS A 1 90 ? -1.411 -3.959 -18.253 1.00 76.75 90 LYS A O 1
ATOM 716 N N . VAL A 1 91 ? -0.178 -5.429 -19.425 1.00 77.06 91 VAL A N 1
ATOM 717 C CA . VAL A 1 91 ? 1.127 -4.906 -18.976 1.00 77.06 91 VAL A CA 1
ATOM 718 C C . VAL A 1 91 ? 1.351 -3.472 -19.455 1.00 77.06 91 VAL A C 1
ATOM 720 O O . VAL A 1 91 ? 1.794 -2.634 -18.671 1.00 77.06 91 VAL A O 1
ATOM 723 N N . GLU A 1 92 ? 1.016 -3.166 -20.707 1.00 78.38 92 GLU A N 1
ATOM 724 C CA . GLU A 1 92 ? 1.137 -1.813 -21.253 1.00 78.38 92 GLU A CA 1
ATOM 725 C C . GLU A 1 92 ? 0.222 -0.817 -20.526 1.00 78.38 92 GLU A C 1
ATOM 727 O O . GLU A 1 92 ? 0.677 0.256 -20.123 1.00 78.38 92 GLU A O 1
ATOM 732 N N . ARG A 1 93 ? -1.044 -1.190 -20.282 1.00 78.81 93 ARG A N 1
ATOM 733 C CA . ARG A 1 93 ? -1.987 -0.374 -19.499 1.00 78.81 93 ARG A CA 1
ATOM 734 C C . ARG A 1 93 ? -1.457 -0.102 -18.093 1.00 78.81 93 ARG A C 1
ATOM 736 O O . ARG A 1 93 ? -1.427 1.049 -17.666 1.00 78.81 93 ARG A O 1
ATOM 743 N N . LEU A 1 94 ? -0.975 -1.133 -17.395 1.00 79.00 94 LEU A N 1
ATOM 744 C CA . LEU A 1 94 ? -0.371 -0.982 -16.068 1.00 79.00 94 LEU A CA 1
ATOM 745 C C . LEU A 1 94 ? 0.849 -0.055 -16.104 1.00 79.00 94 LEU A C 1
ATOM 747 O O . LEU A 1 94 ? 0.974 0.812 -15.246 1.00 79.00 94 LEU A O 1
ATOM 751 N N . ALA A 1 95 ? 1.721 -0.183 -17.106 1.00 81.44 95 ALA A N 1
ATOM 752 C CA . ALA A 1 95 ? 2.895 0.673 -17.247 1.00 81.44 95 ALA A CA 1
ATOM 753 C C . ALA A 1 95 ? 2.524 2.151 -17.463 1.00 81.44 95 ALA A C 1
ATOM 755 O O . ALA A 1 95 ? 3.145 3.028 -16.858 1.00 81.44 95 ALA A O 1
ATOM 756 N N . LYS A 1 96 ? 1.492 2.432 -18.273 1.00 82.62 96 LYS A N 1
ATOM 757 C CA . LYS A 1 96 ? 0.944 3.787 -18.462 1.00 82.62 96 LYS A CA 1
ATOM 758 C C . LYS A 1 96 ? 0.438 4.359 -17.133 1.00 82.62 96 LYS A C 1
ATOM 760 O O . LYS A 1 96 ? 0.875 5.435 -16.732 1.00 82.62 96 LYS A O 1
ATOM 765 N N . ILE A 1 97 ? -0.370 3.595 -16.393 1.00 82.75 97 ILE A N 1
ATOM 766 C CA . ILE A 1 97 ? -0.889 3.991 -15.071 1.00 82.75 97 ILE A CA 1
ATOM 767 C C . ILE A 1 97 ? 0.247 4.266 -14.080 1.00 82.75 97 ILE A C 1
ATOM 769 O O . ILE A 1 97 ? 0.237 5.280 -13.381 1.00 82.75 97 ILE A O 1
ATOM 773 N N . MET A 1 98 ? 1.246 3.381 -14.029 1.00 84.12 98 MET A N 1
ATOM 774 C CA . MET A 1 98 ? 2.405 3.541 -13.152 1.00 84.12 98 MET A CA 1
ATOM 775 C C . MET A 1 98 ? 3.171 4.824 -13.456 1.00 84.12 98 MET A C 1
ATOM 777 O O . MET A 1 98 ? 3.580 5.516 -12.530 1.00 84.12 98 MET A O 1
ATOM 781 N N . LYS A 1 99 ? 3.359 5.147 -14.739 1.00 85.75 99 LYS A N 1
ATOM 782 C CA . LYS A 1 99 ? 4.049 6.367 -15.160 1.00 85.75 99 LYS A CA 1
ATOM 783 C C . LYS A 1 99 ? 3.299 7.614 -14.692 1.00 85.75 99 LYS A C 1
ATOM 785 O O . LYS A 1 99 ? 3.912 8.468 -14.068 1.00 85.75 99 LYS A O 1
ATOM 790 N N . ILE A 1 100 ? 1.987 7.671 -14.918 1.00 84.25 100 ILE A N 1
ATOM 791 C CA . ILE A 1 100 ? 1.141 8.806 -14.512 1.00 84.25 100 ILE A CA 1
ATOM 792 C C . ILE A 1 100 ? 1.200 9.015 -13.002 1.00 84.25 100 ILE A C 1
ATOM 794 O O . ILE A 1 100 ? 1.371 10.130 -12.518 1.00 84.25 100 ILE A O 1
ATOM 798 N N . ARG A 1 101 ? 1.090 7.926 -12.234 1.00 83.75 101 ARG A N 1
ATOM 799 C CA . ARG A 1 101 ? 1.105 8.008 -10.774 1.00 83.75 101 ARG A CA 1
ATOM 800 C C . ARG A 1 101 ? 2.492 8.207 -10.191 1.00 83.75 101 ARG A C 1
ATOM 802 O O . ARG A 1 101 ? 2.577 8.659 -9.064 1.00 83.75 101 ARG A O 1
ATOM 809 N N . ALA A 1 102 ? 3.571 7.862 -10.887 1.00 86.56 102 ALA A N 1
ATOM 810 C CA . ALA A 1 102 ? 4.917 8.054 -10.351 1.00 86.56 102 ALA A CA 1
ATOM 811 C C . ALA A 1 102 ? 5.216 9.534 -10.060 1.00 86.56 102 ALA A C 1
ATOM 813 O O . ALA A 1 102 ? 5.915 9.817 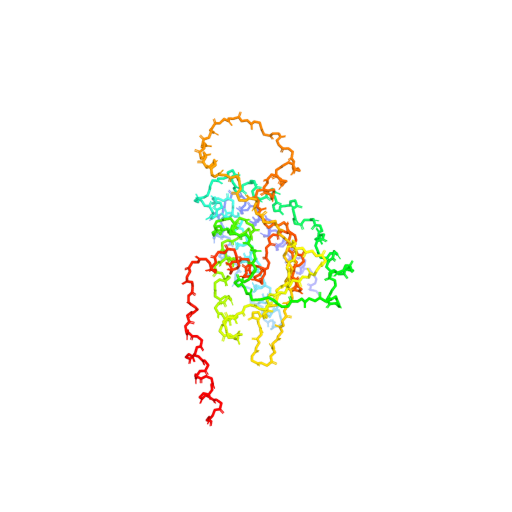-9.087 1.00 86.56 102 ALA A O 1
ATOM 814 N N . ASP A 1 103 ? 4.640 10.437 -10.857 1.00 82.94 103 ASP A N 1
ATOM 815 C CA . ASP A 1 103 ? 4.819 11.886 -10.741 1.00 82.94 103 ASP A CA 1
ATOM 816 C C . ASP A 1 103 ? 3.702 12.573 -9.930 1.00 82.94 103 ASP A C 1
ATOM 818 O O . ASP A 1 103 ? 3.805 13.757 -9.615 1.00 82.94 103 ASP A O 1
ATOM 822 N N . ALA A 1 104 ? 2.636 11.848 -9.571 1.00 84.81 104 ALA A N 1
ATOM 823 C CA . ALA A 1 104 ? 1.500 12.402 -8.841 1.00 84.81 104 ALA A CA 1
ATOM 824 C C . ALA A 1 104 ? 1.805 12.578 -7.345 1.00 84.81 104 ALA A C 1
ATOM 826 O O . ALA A 1 104 ? 2.351 11.683 -6.693 1.00 84.81 104 ALA A O 1
ATOM 827 N N . GLU A 1 105 ? 1.373 13.695 -6.768 1.00 88.94 10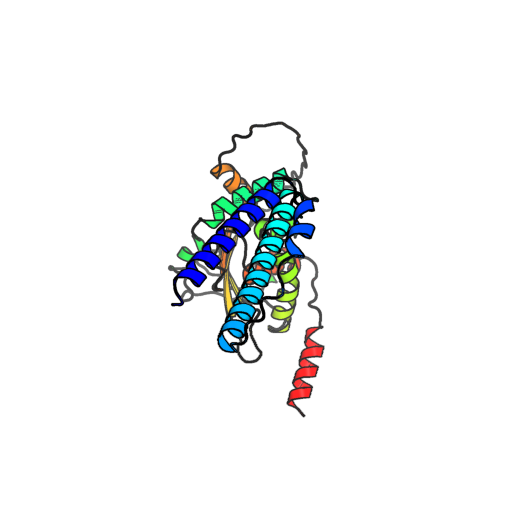5 GLU A N 1
ATOM 828 C CA . GLU A 1 105 ? 1.475 13.937 -5.329 1.00 88.94 105 GLU A CA 1
ATOM 829 C C . GLU A 1 105 ? 0.493 13.056 -4.535 1.00 88.94 105 GLU A C 1
ATOM 831 O O . GLU A 1 105 ? -0.519 12.568 -5.046 1.00 88.94 105 GLU A O 1
ATOM 836 N N . ASN A 1 106 ? 0.817 12.784 -3.269 1.00 90.50 106 ASN A N 1
ATOM 837 C CA . ASN A 1 106 ? -0.012 11.945 -2.407 1.00 90.50 106 ASN A CA 1
ATOM 838 C C . ASN A 1 106 ? -0.989 12.806 -1.600 1.00 90.50 106 ASN A C 1
ATOM 840 O O . ASN A 1 106 ? -0.686 13.235 -0.490 1.00 90.50 106 ASN A O 1
ATOM 844 N N . GLU A 1 107 ? -2.189 13.001 -2.135 1.00 89.88 107 GLU A N 1
ATOM 845 C CA . GLU A 1 107 ? -3.250 13.788 -1.491 1.00 89.88 107 GLU A CA 1
ATOM 846 C C . GLU A 1 107 ? -3.625 13.266 -0.090 1.00 89.88 107 GLU A C 1
ATOM 848 O O . GLU A 1 107 ? -3.975 14.035 0.808 1.00 89.88 107 GLU A O 1
ATOM 853 N N . LEU A 1 108 ? -3.536 11.949 0.148 1.00 90.75 108 LEU A N 1
ATOM 854 C CA . LEU A 1 108 ? -3.791 11.387 1.477 1.00 90.75 108 LEU A CA 1
ATOM 855 C C . LEU A 1 108 ? -2.708 11.796 2.474 1.00 90.75 108 LEU A C 1
ATOM 857 O O . LEU A 1 108 ? -3.029 12.049 3.633 1.00 90.75 108 LEU A O 1
ATOM 861 N N . LYS A 1 109 ? -1.442 11.893 2.048 1.00 91.88 109 LYS A N 1
ATOM 862 C CA . LYS A 1 109 ? -0.362 12.397 2.908 1.00 91.88 109 LYS A CA 1
ATOM 863 C C . LYS A 1 109 ? -0.699 13.800 3.405 1.00 91.88 109 LYS A C 1
ATOM 865 O O . LYS A 1 109 ? -0.592 14.039 4.604 1.00 91.88 109 LYS A O 1
ATOM 870 N N . GLU A 1 110 ? -1.110 14.702 2.519 1.00 90.19 110 GLU A N 1
ATOM 871 C CA . GLU A 1 110 ? -1.458 16.076 2.897 1.00 90.19 110 GLU A CA 1
ATOM 872 C C . GLU A 1 110 ? -2.614 16.097 3.898 1.00 90.19 110 GLU A C 1
ATOM 874 O O . GLU A 1 110 ? -2.463 16.612 5.007 1.00 90.19 110 GLU A O 1
ATOM 879 N N . ARG A 1 111 ? -3.711 15.398 3.582 1.00 89.19 111 ARG A N 1
ATOM 880 C CA . ARG A 1 111 ? -4.876 15.293 4.475 1.00 89.19 111 ARG A CA 1
ATOM 881 C C . ARG A 1 111 ? -4.542 14.706 5.842 1.00 89.19 111 ARG A C 1
ATOM 883 O O . ARG A 1 111 ? -5.096 15.148 6.842 1.00 89.19 111 ARG A O 1
ATOM 890 N N . VAL A 1 112 ? -3.653 13.714 5.900 1.00 87.69 112 VAL A N 1
ATOM 891 C CA . VAL A 1 112 ? -3.213 13.074 7.149 1.00 87.69 112 VAL A CA 1
ATOM 892 C C . VAL A 1 112 ? -2.305 13.982 7.975 1.00 87.69 112 VAL A C 1
ATOM 894 O O . VAL A 1 112 ? -2.286 13.878 9.200 1.00 87.69 112 VAL A O 1
ATOM 897 N N . LEU A 1 113 ? -1.525 14.859 7.347 1.00 85.81 113 LEU A N 1
ATOM 898 C CA . LEU A 1 113 ? -0.692 15.821 8.072 1.00 85.81 113 LEU A CA 1
ATOM 899 C C . LEU A 1 113 ? -1.524 16.985 8.630 1.00 85.81 113 LEU A C 1
ATOM 901 O O . LEU A 1 113 ? -1.177 17.549 9.675 1.00 85.81 113 LEU A O 1
ATOM 905 N N . GLU A 1 114 ? -2.645 17.291 7.987 1.00 84.00 114 GLU A N 1
ATOM 906 C CA . GLU A 1 114 ? -3.598 18.308 8.411 1.00 84.00 114 GLU A CA 1
ATOM 907 C C . GLU A 1 114 ? -4.622 17.791 9.441 1.00 84.00 114 GLU A C 1
ATOM 909 O O . GLU A 1 114 ? -4.811 16.593 9.674 1.00 84.00 114 GLU A O 1
ATOM 914 N N . ASN A 1 115 ? -5.281 18.718 10.140 1.00 69.25 115 ASN A N 1
ATOM 915 C CA . ASN A 1 115 ? -6.433 18.357 10.968 1.00 69.25 115 ASN A CA 1
ATOM 916 C C . ASN A 1 115 ? -7.617 18.033 10.040 1.00 69.25 115 ASN A C 1
ATOM 918 O O . ASN A 1 115 ? -7.818 18.769 9.077 1.00 69.25 115 ASN A O 1
ATOM 922 N N . PRO A 1 116 ? -8.432 17.000 10.322 1.00 72.69 116 PRO A N 1
ATOM 923 C CA . PRO A 1 116 ? -8.564 16.270 11.588 1.00 72.69 116 PRO A CA 1
ATOM 924 C C . PRO A 1 116 ? -7.881 14.885 11.620 1.00 72.69 116 PRO A C 1
ATOM 926 O O . PRO A 1 116 ? -8.200 14.070 12.486 1.00 72.69 116 PRO A O 1
ATOM 929 N N . PHE A 1 117 ? -6.967 14.588 10.692 1.00 76.19 117 PHE A N 1
ATOM 930 C CA . PHE A 1 117 ? -6.344 13.259 10.562 1.00 76.19 117 PHE A CA 1
ATOM 931 C C . PHE A 1 117 ? -4.894 13.200 11.059 1.00 76.19 117 PHE A C 1
ATOM 933 O O . PHE A 1 117 ? -4.267 12.136 11.047 1.00 76.19 117 PHE A O 1
ATOM 940 N N . ASN A 1 118 ? -4.386 14.320 11.574 1.00 77.12 118 ASN A N 1
ATOM 941 C CA . ASN A 1 118 ? -3.087 14.404 12.221 1.00 77.12 118 ASN A CA 1
ATOM 942 C C . ASN A 1 118 ? -2.933 13.348 13.333 1.00 77.12 118 ASN A C 1
A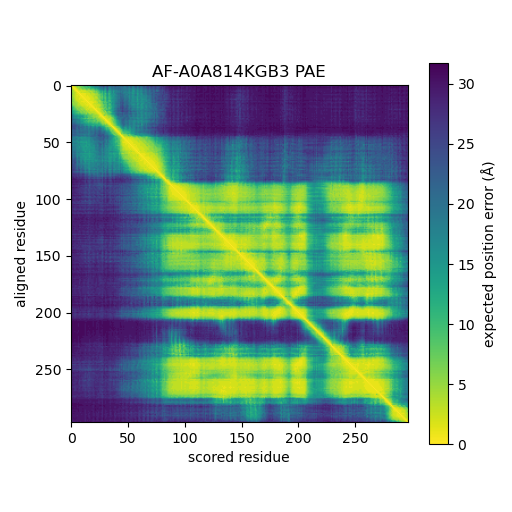TOM 944 O O . ASN A 1 118 ? -3.883 12.954 14.018 1.00 77.12 118 ASN A O 1
ATOM 948 N N . SER A 1 119 ? -1.695 12.911 13.576 1.00 67.81 119 SER A N 1
ATOM 949 C CA . SER A 1 119 ? -1.353 11.999 14.672 1.00 67.81 119 SER A CA 1
ATOM 950 C C . SER A 1 119 ? -1.800 12.495 16.054 1.00 67.81 119 SER A C 1
ATOM 952 O O . SER A 1 119 ? -1.929 11.684 16.965 1.00 67.81 119 SER A O 1
ATOM 954 N N . ARG A 1 120 ? -2.024 13.807 16.215 1.00 71.56 120 ARG A N 1
ATOM 955 C CA . ARG A 1 120 ? -2.527 14.443 17.446 1.00 71.56 120 ARG A CA 1
ATOM 956 C C . ARG A 1 120 ? -4.042 14.320 17.648 1.00 71.56 120 ARG A C 1
ATOM 958 O O . ARG A 1 120 ? -4.516 14.602 18.745 1.00 71.56 120 ARG A O 1
ATOM 965 N N . CYS A 1 121 ? -4.796 13.936 16.621 1.00 76.12 121 CYS A N 1
ATOM 966 C CA . CYS A 1 121 ? -6.241 13.742 16.715 1.00 76.12 121 CYS A CA 1
ATOM 967 C C . CYS A 1 121 ? -6.577 12.458 17.482 1.00 76.12 121 CYS A C 1
ATOM 969 O O . CYS A 1 121 ? -5.713 11.613 17.719 1.00 76.12 121 CYS A O 1
ATOM 971 N N . LYS A 1 122 ? -7.834 12.314 17.914 1.00 81.50 122 LYS A N 1
ATOM 972 C CA . LYS A 1 122 ? -8.265 11.119 18.644 1.00 81.50 122 LYS A CA 1
ATOM 973 C C . LYS A 1 122 ? -8.493 9.965 17.666 1.00 81.50 122 LYS A C 1
ATOM 975 O O . LYS A 1 122 ? -9.245 10.106 16.704 1.00 81.50 122 LYS A O 1
ATOM 980 N N . TRP A 1 123 ? -7.856 8.836 17.957 1.00 85.38 123 TRP A N 1
ATOM 981 C CA . TRP A 1 123 ? -7.994 7.586 17.222 1.00 85.38 123 TRP A CA 1
ATOM 982 C C . TRP A 1 123 ? -8.446 6.504 18.195 1.00 85.38 123 TRP A C 1
ATOM 984 O O . TRP A 1 123 ? -7.816 6.312 19.237 1.00 85.38 123 TRP A O 1
ATOM 994 N N . ASP A 1 124 ? -9.548 5.843 17.871 1.00 84.31 124 ASP A N 1
ATOM 995 C CA . ASP A 1 124 ? -10.129 4.779 18.678 1.00 84.31 124 ASP A CA 1
ATOM 996 C C . ASP A 1 124 ? -9.602 3.434 18.149 1.00 84.31 124 ASP A C 1
ATOM 998 O O . ASP A 1 124 ? -9.604 3.186 16.941 1.00 84.31 124 ASP A O 1
ATOM 1002 N N . LYS A 1 125 ? -9.084 2.584 19.044 1.00 85.62 125 LYS A N 1
ATOM 1003 C CA . LYS A 1 125 ? -8.593 1.248 18.681 1.00 85.62 125 LYS A CA 1
ATOM 1004 C C . LYS A 1 125 ? -9.788 0.334 18.411 1.00 85.62 125 LYS A C 1
ATOM 1006 O O . LYS A 1 125 ? -10.718 0.308 19.216 1.00 85.62 125 LYS A O 1
ATOM 1011 N N . LEU A 1 126 ? -9.727 -0.422 17.321 1.00 81.38 126 LEU A N 1
ATOM 1012 C CA . LEU A 1 126 ? -10.676 -1.487 17.010 1.00 81.38 126 LEU A CA 1
ATOM 1013 C C . LEU A 1 126 ? -9.930 -2.805 16.835 1.00 81.38 126 LEU A C 1
ATOM 1015 O O . LEU A 1 126 ? -8.781 -2.817 16.392 1.00 81.38 126 LEU A O 1
ATOM 1019 N N . GLU A 1 127 ? -10.598 -3.897 17.189 1.00 76.06 127 GLU A N 1
ATOM 1020 C CA . GLU A 1 127 ? -10.147 -5.235 16.810 1.00 76.06 127 GLU A CA 1
ATOM 1021 C C . GLU A 1 127 ? -10.361 -5.424 15.309 1.00 76.06 127 GLU A C 1
ATOM 1023 O O . GLU A 1 127 ? -11.343 -4.937 14.743 1.00 76.06 127 GLU A O 1
ATOM 1028 N N . ASP A 1 128 ? -9.461 -6.153 14.660 1.00 69.88 128 ASP A N 1
ATOM 1029 C CA . ASP A 1 128 ? -9.522 -6.424 13.226 1.00 69.88 128 ASP A CA 1
ATOM 1030 C C . ASP A 1 128 ? -10.878 -7.004 12.775 1.00 69.88 128 ASP A C 1
ATOM 1032 O O . ASP A 1 128 ? -11.419 -6.593 11.748 1.00 69.88 128 ASP A O 1
ATOM 1036 N N . THR A 1 129 ? -11.481 -7.891 13.572 1.00 72.44 129 THR A N 1
ATOM 1037 C CA . THR A 1 129 ? -12.788 -8.516 13.313 1.00 72.44 129 THR A CA 1
ATOM 1038 C C . THR A 1 129 ? -13.944 -7.521 13.275 1.00 72.44 129 THR A C 1
ATOM 1040 O O . THR A 1 129 ? -14.903 -7.741 12.538 1.00 72.44 129 THR A O 1
ATOM 1043 N N . GLN A 1 130 ? -13.845 -6.416 14.015 1.00 77.44 130 GLN A N 1
ATOM 1044 C CA . GLN A 1 130 ? -14.895 -5.403 14.142 1.00 77.44 130 GLN A CA 1
ATOM 1045 C C . GLN A 1 130 ? -14.881 -4.394 12.990 1.00 77.44 130 GLN A C 1
ATOM 1047 O O . GLN A 1 130 ? -15.809 -3.599 12.849 1.00 77.44 130 GLN A O 1
ATOM 1052 N N . ILE A 1 131 ? -13.834 -4.411 12.163 1.00 82.19 131 ILE A N 1
ATOM 1053 C CA . ILE A 1 131 ? -13.651 -3.453 11.078 1.00 82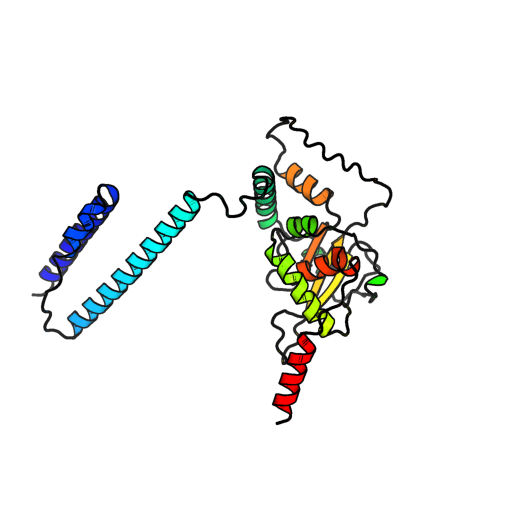.19 131 ILE A CA 1
ATOM 1054 C C . ILE A 1 131 ? -14.285 -4.001 9.807 1.00 82.19 131 ILE A C 1
ATOM 1056 O O . ILE A 1 131 ? -13.842 -5.026 9.271 1.00 82.19 131 ILE A O 1
ATOM 1060 N N . ALA A 1 132 ? -15.278 -3.273 9.300 1.00 85.81 132 ALA A N 1
ATOM 1061 C CA . ALA A 1 132 ? -15.760 -3.425 7.937 1.00 85.81 132 ALA A CA 1
ATOM 1062 C C . ALA A 1 132 ? -14.670 -2.920 6.982 1.00 85.81 132 ALA A C 1
ATOM 1064 O O . ALA A 1 132 ? -14.329 -1.740 6.986 1.00 85.81 132 ALA A O 1
ATOM 1065 N N . PHE A 1 133 ? -14.083 -3.822 6.200 1.00 88.50 133 PHE A N 1
ATOM 1066 C CA . PHE A 1 133 ? -13.023 -3.511 5.244 1.00 88.50 133 PHE A CA 1
ATOM 1067 C C . PHE A 1 133 ? -13.257 -4.311 3.958 1.00 88.50 133 PHE A C 1
ATOM 1069 O O . PHE A 1 133 ? -13.744 -5.441 4.045 1.00 88.50 133 PHE A O 1
ATOM 1076 N N . PRO A 1 134 ? -12.951 -3.762 2.769 1.00 90.38 134 PRO A N 1
ATOM 1077 C CA . PRO A 1 134 ? -13.236 -4.436 1.512 1.00 90.38 134 PRO A CA 1
ATOM 1078 C C . PRO A 1 134 ? -12.433 -5.726 1.353 1.00 90.38 134 PRO A C 1
ATOM 1080 O O . PRO A 1 134 ? -11.216 -5.753 1.542 1.00 90.38 134 PRO A O 1
ATOM 1083 N N . LYS A 1 135 ? -13.117 -6.783 0.914 1.00 89.94 135 LYS A N 1
ATOM 1084 C CA . LYS A 1 135 ? -12.482 -8.033 0.499 1.00 89.94 135 LYS A CA 1
ATOM 1085 C C . LYS A 1 135 ? -11.897 -7.868 -0.905 1.00 89.94 135 LYS A C 1
ATOM 1087 O O . LYS A 1 135 ? -12.562 -7.346 -1.794 1.00 89.94 135 LYS A O 1
ATOM 1092 N N . MET A 1 136 ? -10.666 -8.325 -1.117 1.00 89.12 136 MET A N 1
ATOM 1093 C CA . MET A 1 136 ? -10.008 -8.305 -2.432 1.00 89.12 136 MET A CA 1
ATOM 1094 C C . MET A 1 136 ? -9.319 -9.638 -2.710 1.00 89.12 136 MET A C 1
ATOM 1096 O O . MET A 1 136 ? -8.888 -10.326 -1.786 1.00 89.12 136 MET A O 1
ATOM 1100 N N . THR A 1 137 ? -9.174 -9.994 -3.985 1.00 88.69 137 THR A N 1
ATOM 1101 C CA . THR A 1 137 ? -8.383 -11.158 -4.406 1.00 88.69 137 THR A CA 1
ATOM 1102 C C . THR A 1 137 ? -6.882 -10.854 -4.376 1.00 88.69 137 THR A C 1
ATOM 1104 O O . THR A 1 137 ? -6.453 -9.698 -4.433 1.00 88.69 137 THR A O 1
ATOM 1107 N N . GLU A 1 138 ? -6.047 -11.897 -4.326 1.00 84.44 138 GLU A N 1
ATOM 1108 C CA . GLU A 1 138 ? -4.587 -11.735 -4.401 1.00 84.44 138 GLU A CA 1
ATOM 1109 C C . GLU A 1 138 ? -4.148 -11.068 -5.721 1.00 84.44 138 GLU A C 1
ATOM 1111 O O . GLU A 1 138 ? -3.171 -10.317 -5.744 1.00 84.44 138 GLU A O 1
ATOM 1116 N N . GLU A 1 139 ? -4.885 -11.293 -6.814 1.00 83.75 139 GLU A N 1
ATOM 1117 C CA . GLU A 1 139 ? -4.621 -10.644 -8.101 1.00 83.75 139 GLU A CA 1
ATOM 1118 C C . GLU A 1 139 ? -4.914 -9.142 -8.054 1.00 83.75 139 GLU A C 1
ATOM 1120 O O . GLU A 1 139 ? -4.060 -8.347 -8.442 1.00 83.75 139 GLU A O 1
ATOM 1125 N N . GLN A 1 140 ? -6.054 -8.733 -7.490 1.00 87.25 140 GLN A N 1
ATOM 1126 C CA . GLN A 1 140 ? -6.376 -7.314 -7.310 1.00 87.25 140 GLN A CA 1
ATOM 1127 C C . GLN A 1 140 ? -5.335 -6.606 -6.433 1.00 87.25 140 GLN A C 1
ATOM 1129 O O . GLN A 1 140 ? -4.930 -5.480 -6.722 1.00 87.25 140 GLN A O 1
ATOM 1134 N N . LEU A 1 141 ? -4.850 -7.273 -5.380 1.00 88.44 141 LEU A N 1
ATOM 1135 C CA . LEU A 1 141 ? -3.770 -6.754 -4.537 1.00 88.44 141 LEU A CA 1
ATOM 1136 C C . LEU A 1 141 ? -2.439 -6.655 -5.296 1.00 88.44 141 LEU A C 1
ATOM 1138 O O . LEU A 1 141 ? -1.695 -5.689 -5.117 1.00 88.44 141 LEU A O 1
ATOM 1142 N N . ARG A 1 142 ? -2.125 -7.630 -6.156 1.00 86.31 142 ARG A N 1
ATOM 1143 C CA . ARG A 1 142 ? -0.930 -7.608 -7.011 1.00 86.31 142 ARG A CA 1
ATOM 1144 C C . ARG A 1 142 ? -0.968 -6.445 -7.999 1.00 86.31 142 ARG A C 1
ATOM 1146 O O . ARG A 1 142 ? 0.068 -5.798 -8.170 1.00 86.31 142 ARG A O 1
ATOM 1153 N N . ASP A 1 143 ? -2.122 -6.204 -8.609 1.00 84.31 143 ASP A N 1
ATOM 1154 C CA . ASP A 1 143 ? -2.337 -5.112 -9.556 1.00 84.31 143 ASP A CA 1
ATOM 1155 C C . ASP A 1 143 ? -2.247 -3.754 -8.836 1.00 84.31 143 ASP A C 1
ATOM 1157 O O . ASP A 1 143 ? -1.513 -2.876 -9.285 1.00 84.31 143 ASP A O 1
ATOM 1161 N N . LEU A 1 144 ? -2.856 -3.616 -7.649 1.00 86.56 144 LEU A N 1
ATOM 1162 C CA . LEU A 1 144 ? -2.776 -2.413 -6.805 1.00 86.56 144 LEU A CA 1
ATOM 1163 C C . LEU A 1 144 ? -1.339 -2.079 -6.364 1.00 86.56 144 LEU A C 1
ATOM 1165 O O . LEU A 1 144 ? -0.913 -0.924 -6.385 1.00 86.56 144 LEU A O 1
ATOM 1169 N N . CYS A 1 145 ? -0.578 -3.093 -5.951 1.00 86.94 145 CYS A N 1
ATOM 1170 C CA . CYS A 1 145 ? 0.799 -2.931 -5.485 1.00 86.94 145 CYS A CA 1
ATOM 1171 C C . CYS A 1 145 ? 1.844 -2.929 -6.614 1.00 86.94 145 CYS A C 1
ATOM 1173 O O . CYS A 1 145 ? 3.034 -2.779 -6.320 1.00 86.94 145 CYS A O 1
ATOM 1175 N N . PHE A 1 146 ? 1.427 -3.109 -7.875 1.00 79.38 146 PHE A N 1
ATOM 1176 C CA . PHE A 1 146 ? 2.284 -3.233 -9.061 1.00 79.38 146 PHE A CA 1
ATOM 1177 C C . PHE A 1 146 ? 3.446 -4.220 -8.887 1.00 79.38 146 PHE A C 1
ATOM 1179 O O . PHE A 1 146 ? 4.578 -3.973 -9.313 1.00 79.38 146 PHE A O 1
ATOM 1186 N N . GLY A 1 147 ? 3.215 -5.347 -8.210 1.00 73.69 147 GLY A N 1
ATOM 1187 C CA . GLY A 1 147 ? 4.326 -6.244 -7.923 1.00 73.69 147 GLY A CA 1
ATOM 1188 C C . GLY A 1 147 ? 3.975 -7.530 -7.202 1.00 73.69 147 GLY A C 1
ATOM 1189 O O . GLY A 1 147 ? 3.557 -7.541 -6.047 1.00 73.69 147 GLY A O 1
ATOM 1190 N N . THR A 1 148 ? 4.325 -8.648 -7.837 1.00 74.62 148 THR A N 1
ATOM 1191 C CA . THR A 1 148 ? 4.208 -9.989 -7.246 1.00 74.62 148 THR A CA 1
ATOM 1192 C C . THR A 1 148 ? 5.067 -10.145 -5.991 1.00 74.62 148 THR A C 1
ATOM 1194 O O . THR A 1 148 ? 4.760 -10.937 -5.106 1.00 74.62 148 THR A O 1
ATOM 1197 N N . TYR A 1 149 ? 6.198 -9.436 -5.941 1.00 77.62 149 TYR A N 1
ATOM 1198 C CA . TYR A 1 149 ? 7.155 -9.536 -4.846 1.00 77.62 149 TYR A CA 1
ATOM 1199 C C . TYR A 1 149 ? 6.619 -8.919 -3.556 1.00 77.62 149 TYR A C 1
ATOM 1201 O O . TYR A 1 149 ? 6.784 -9.525 -2.502 1.00 77.62 149 TYR A O 1
ATOM 1209 N N . GLN A 1 150 ? 5.949 -7.764 -3.636 1.00 81.44 150 GLN A N 1
ATOM 1210 C CA . GLN A 1 150 ? 5.406 -7.099 -2.44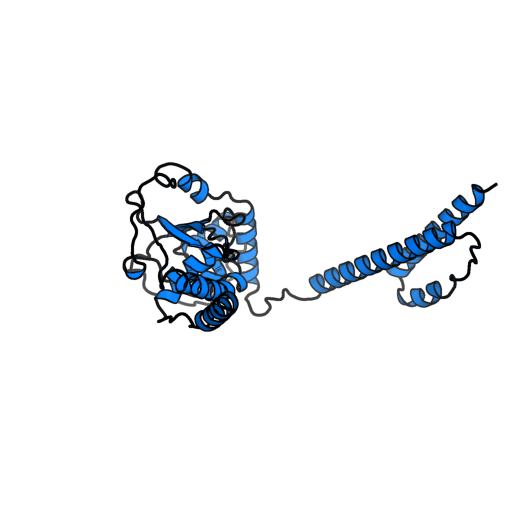8 1.00 81.44 150 GLN A CA 1
ATOM 1211 C C . GLN A 1 150 ? 4.386 -7.997 -1.745 1.00 81.44 150 GLN A C 1
ATOM 1213 O O . GLN A 1 150 ? 4.480 -8.196 -0.539 1.00 81.44 150 GLN A O 1
ATOM 1218 N N . ILE A 1 151 ? 3.507 -8.647 -2.514 1.00 82.19 151 ILE A N 1
ATOM 1219 C CA . ILE A 1 151 ? 2.519 -9.599 -1.989 1.00 82.19 151 ILE A CA 1
ATOM 1220 C C . ILE A 1 151 ? 3.185 -10.860 -1.419 1.00 82.19 151 ILE A C 1
ATOM 1222 O O . ILE A 1 151 ? 2.890 -11.272 -0.300 1.00 82.19 151 ILE A O 1
ATOM 1226 N N . LYS A 1 152 ? 4.177 -11.435 -2.115 1.00 83.00 152 LYS A N 1
ATOM 1227 C CA . LYS A 1 152 ? 4.945 -12.578 -1.582 1.00 83.00 152 LYS A CA 1
ATOM 1228 C C . LYS A 1 152 ? 5.648 -12.251 -0.260 1.00 83.00 152 LYS A C 1
ATOM 1230 O O . LYS A 1 152 ? 5.776 -13.121 0.600 1.00 83.00 152 LYS A O 1
ATOM 1235 N N . GLN A 1 153 ? 6.139 -11.021 -0.103 1.00 83.69 153 GLN A N 1
ATOM 1236 C CA . GLN A 1 153 ? 6.764 -10.577 1.141 1.00 83.69 153 GLN A CA 1
ATOM 1237 C C . GLN A 1 153 ? 5.755 -10.246 2.234 1.00 83.69 153 GLN A C 1
ATOM 1239 O O . GLN A 1 153 ? 6.062 -10.511 3.397 1.00 83.69 153 GLN A O 1
ATOM 1244 N N . ALA A 1 154 ? 4.579 -9.726 1.871 1.00 86.38 154 ALA A N 1
ATOM 1245 C CA . ALA A 1 154 ? 3.511 -9.363 2.794 1.00 86.38 154 ALA A CA 1
ATOM 1246 C C . ALA A 1 154 ? 3.207 -10.507 3.763 1.00 86.38 154 ALA A C 1
ATOM 1248 O O . ALA A 1 154 ? 3.307 -10.307 4.965 1.00 86.38 154 ALA A O 1
ATOM 1249 N N . ARG A 1 155 ? 3.028 -11.736 3.260 1.00 85.38 155 ARG A N 1
ATOM 1250 C CA . ARG A 1 155 ? 2.769 -12.919 4.097 1.00 85.38 155 ARG A CA 1
ATOM 1251 C C . ARG A 1 155 ? 3.781 -13.123 5.224 1.00 85.38 155 ARG A C 1
ATOM 1253 O O . ARG A 1 155 ? 3.419 -13.268 6.387 1.00 85.38 155 ARG A O 1
ATOM 1260 N N . ARG A 1 156 ? 5.073 -13.146 4.887 1.00 82.50 156 ARG A N 1
ATOM 1261 C CA . ARG A 1 156 ? 6.142 -13.345 5.884 1.00 82.50 156 ARG A CA 1
ATOM 1262 C C . ARG A 1 156 ? 6.208 -12.196 6.871 1.00 82.50 156 ARG A C 1
ATOM 1264 O O . ARG A 1 156 ? 6.594 -12.383 8.021 1.00 82.50 156 ARG A O 1
ATOM 1271 N N . TYR A 1 157 ? 5.860 -11.012 6.397 1.00 82.62 157 TYR A N 1
ATOM 1272 C CA . TYR A 1 157 ? 5.874 -9.822 7.207 1.00 82.62 157 TYR A CA 1
ATOM 1273 C C . TYR A 1 157 ? 4.709 -9.783 8.196 1.00 82.62 157 TYR A C 1
ATOM 1275 O O . TYR A 1 157 ? 4.922 -9.490 9.370 1.00 82.62 157 TYR A O 1
ATOM 1283 N N . THR A 1 158 ? 3.524 -10.196 7.753 1.00 83.19 158 THR A N 1
ATOM 1284 C CA . THR A 1 158 ? 2.353 -10.437 8.593 1.00 83.19 158 THR A CA 1
ATOM 1285 C C . THR A 1 158 ? 2.658 -11.471 9.667 1.00 83.19 158 THR A C 1
ATOM 1287 O O . THR A 1 158 ? 2.486 -11.177 10.841 1.00 83.19 158 THR A O 1
ATOM 1290 N N . GLU A 1 159 ? 3.212 -12.634 9.305 1.00 80.75 159 GLU A N 1
ATOM 1291 C CA . GLU A 1 159 ? 3.621 -13.665 10.276 1.00 80.75 159 GLU A CA 1
ATOM 1292 C C . GLU A 1 159 ? 4.535 -13.096 11.369 1.00 80.75 159 GLU A C 1
ATOM 1294 O O . GLU A 1 159 ? 4.311 -13.325 12.555 1.00 80.75 159 GLU A O 1
ATOM 1299 N N . ALA A 1 160 ? 5.560 -12.333 10.981 1.00 77.25 160 ALA A N 1
ATOM 1300 C CA . ALA A 1 160 ? 6.499 -11.743 11.927 1.00 77.25 160 ALA A CA 1
ATOM 1301 C C . ALA A 1 160 ? 5.839 -10.705 12.849 1.00 77.25 160 ALA A C 1
ATOM 1303 O O . ALA A 1 160 ? 6.159 -10.661 14.038 1.00 77.25 160 ALA A O 1
ATOM 1304 N N . HIS A 1 161 ? 4.931 -9.888 12.310 1.00 78.00 161 HIS A N 1
ATOM 1305 C CA . HIS A 1 161 ? 4.222 -8.860 13.066 1.00 78.00 161 HIS A CA 1
ATOM 1306 C C . HIS A 1 161 ? 3.214 -9.471 14.048 1.00 78.00 161 HIS A C 1
ATOM 1308 O O . HIS A 1 161 ? 3.277 -9.180 15.241 1.00 78.00 161 HIS A O 1
ATOM 1314 N N . LEU A 1 162 ? 2.372 -10.396 13.580 1.00 77.56 162 LEU A N 1
ATOM 1315 C CA . LEU A 1 162 ? 1.410 -11.125 14.411 1.00 77.56 162 LEU A CA 1
ATOM 1316 C C . LEU A 1 162 ? 2.122 -11.897 15.530 1.00 77.56 162 LEU A C 1
ATOM 1318 O O . LEU A 1 162 ? 1.738 -11.805 16.689 1.00 77.56 162 LEU A O 1
ATOM 1322 N N . ASN A 1 163 ? 3.236 -12.573 15.228 1.00 74.06 163 ASN A N 1
ATOM 1323 C CA . ASN A 1 163 ? 4.009 -13.305 16.237 1.00 74.06 163 ASN A CA 1
ATOM 1324 C C . ASN A 1 163 ? 4.679 -12.401 17.284 1.00 74.06 163 ASN A C 1
ATOM 1326 O O . ASN A 1 163 ? 5.200 -12.915 18.276 1.00 74.06 163 ASN A O 1
ATOM 1330 N N . LYS A 1 164 ? 4.797 -11.091 17.044 1.00 72.50 164 LYS A N 1
ATOM 1331 C CA . LYS A 1 164 ? 5.362 -10.124 17.998 1.00 72.50 164 LYS A CA 1
ATOM 1332 C C . LYS A 1 164 ? 4.275 -9.461 18.847 1.00 72.50 164 LYS A C 1
ATOM 1334 O O . LYS A 1 164 ? 4.527 -9.203 20.018 1.00 72.50 164 LYS A O 1
ATOM 1339 N N . ASN A 1 165 ? 3.096 -9.226 18.273 1.00 64.88 165 ASN A N 1
ATOM 1340 C CA . ASN A 1 165 ? 2.016 -8.447 18.884 1.00 64.88 165 ASN A CA 1
ATOM 1341 C C . ASN A 1 165 ? 0.803 -9.311 19.269 1.00 64.88 165 ASN A C 1
ATOM 1343 O O . ASN A 1 165 ? -0.332 -8.877 19.115 1.00 64.88 165 ASN A O 1
ATOM 1347 N N . ASP A 1 166 ? 1.054 -10.531 19.754 1.00 67.81 166 ASP A N 1
ATOM 1348 C CA . ASP A 1 166 ? 0.028 -11.470 20.247 1.00 67.81 166 ASP A CA 1
ATOM 1349 C C . ASP A 1 166 ? -1.112 -11.760 19.250 1.00 67.81 166 ASP A C 1
ATOM 1351 O O . ASP A 1 166 ? -2.265 -11.963 19.613 1.00 67.81 166 ASP A O 1
ATOM 1355 N N . GLY A 1 167 ? -0.778 -11.785 17.960 1.00 67.00 167 GLY A N 1
ATOM 1356 C CA . GLY A 1 167 ? -1.700 -12.190 16.906 1.00 67.00 167 GLY A CA 1
ATOM 1357 C C . GLY A 1 167 ? -2.622 -11.100 16.368 1.00 67.00 167 GLY A C 1
ATOM 1358 O O . GLY A 1 167 ? -3.519 -11.455 15.613 1.00 67.00 167 GLY A O 1
ATOM 1359 N N . ASP A 1 168 ? -2.400 -9.818 16.682 1.00 66.31 168 ASP A N 1
ATOM 1360 C CA . ASP A 1 168 ? -3.283 -8.736 16.222 1.00 66.31 168 ASP A CA 1
ATOM 1361 C C . ASP A 1 168 ? -2.530 -7.557 15.577 1.00 66.31 168 ASP A C 1
ATOM 1363 O O . ASP A 1 168 ? -1.395 -7.224 15.938 1.00 66.31 168 ASP A O 1
ATOM 1367 N N . TYR A 1 169 ? -3.185 -6.909 14.611 1.00 73.88 169 TYR A N 1
ATOM 1368 C CA . TYR A 1 169 ? -2.774 -5.605 14.098 1.00 73.88 169 TYR A CA 1
ATOM 1369 C C . TYR A 1 169 ? -3.417 -4.513 14.945 1.00 73.88 169 TYR A C 1
ATOM 1371 O O . TYR A 1 169 ? -4.629 -4.472 15.119 1.00 73.88 169 TYR A O 1
ATOM 1379 N N . GLU A 1 170 ? -2.630 -3.537 15.400 1.00 81.94 170 GLU A N 1
ATOM 1380 C CA . GLU A 1 170 ? -3.202 -2.366 16.066 1.00 81.94 170 GLU A CA 1
ATOM 1381 C C . GLU A 1 170 ? -3.838 -1.439 15.016 1.00 81.94 170 GLU A C 1
ATOM 1383 O O . GLU A 1 170 ? -3.202 -0.508 14.503 1.00 81.94 170 GLU A O 1
ATOM 1388 N N . VAL A 1 171 ? -5.094 -1.727 14.668 1.00 83.69 171 VAL A N 1
ATOM 1389 C CA . VAL A 1 171 ? -5.904 -0.913 13.764 1.00 83.69 171 VAL A CA 1
ATOM 1390 C C . VAL A 1 171 ? -6.708 0.109 14.562 1.00 83.69 171 VAL A C 1
ATOM 1392 O O . VAL A 1 171 ? -7.226 -0.139 15.652 1.00 83.69 171 VAL A O 1
ATOM 1395 N N . GLN A 1 172 ? -6.748 1.321 14.034 1.00 85.38 172 GLN A N 1
ATOM 1396 C CA . GLN A 1 172 ? -7.294 2.493 14.682 1.00 85.38 172 GLN A CA 1
ATOM 1397 C C . GLN A 1 172 ? -8.154 3.258 13.677 1.00 85.38 172 GLN A C 1
ATOM 1399 O O . GLN A 1 172 ? -7.739 3.512 12.544 1.00 85.38 172 GLN A O 1
ATOM 1404 N N . VAL A 1 173 ? -9.343 3.661 14.104 1.00 84.12 173 VAL A N 1
ATOM 1405 C CA . VAL A 1 173 ? -10.288 4.449 13.305 1.00 84.12 173 VAL A CA 1
ATOM 1406 C C . VAL A 1 173 ? -10.503 5.813 13.940 1.00 84.12 173 VAL A C 1
ATOM 1408 O O . VAL A 1 173 ? -10.146 6.050 15.097 1.00 84.12 173 VAL A O 1
ATOM 1411 N N . THR A 1 174 ? -11.064 6.742 13.179 1.00 81.12 174 THR A N 1
ATOM 1412 C CA . THR A 1 174 ? -11.355 8.089 13.660 1.00 81.12 174 THR A CA 1
ATOM 1413 C C . THR A 1 174 ? -12.829 8.410 13.482 1.00 81.12 174 THR A C 1
ATOM 1415 O O . THR A 1 174 ? -13.454 7.983 12.525 1.00 81.12 174 THR A O 1
ATOM 1418 N N . LYS A 1 175 ? -13.389 9.225 14.378 1.00 76.88 175 LYS A N 1
ATOM 1419 C CA . LYS A 1 175 ? -14.782 9.695 14.272 1.00 76.88 175 LYS A CA 1
ATOM 1420 C C . LYS A 1 175 ? -14.998 10.704 13.143 1.00 76.88 175 LYS A C 1
ATOM 1422 O O . LYS A 1 175 ? -16.124 11.110 12.889 1.00 76.88 175 LYS A O 1
ATOM 1427 N N . HIS A 1 176 ? -13.912 11.184 12.544 1.00 78.31 176 HIS A N 1
ATOM 1428 C CA . HIS A 1 176 ? -13.946 12.201 11.501 1.00 78.31 176 HIS A CA 1
ATOM 1429 C C . HIS A 1 176 ? -14.152 11.618 10.096 1.00 78.31 176 HIS A C 1
ATOM 1431 O O . HIS A 1 176 ? -14.462 12.374 9.181 1.00 78.31 176 HIS A O 1
ATOM 1437 N N . SER A 1 177 ? -13.954 10.310 9.913 1.00 80.19 177 SER A N 1
ATOM 1438 C CA . SER A 1 177 ? -14.130 9.622 8.635 1.00 80.19 177 SER A CA 1
ATOM 1439 C C . SER A 1 177 ? -14.252 8.120 8.862 1.00 80.19 177 SER A C 1
ATOM 1441 O O . SER A 1 177 ? -13.392 7.523 9.509 1.00 80.19 177 SER A O 1
ATOM 1443 N N . ASP A 1 178 ? -15.268 7.521 8.248 1.00 82.56 178 ASP A N 1
ATOM 1444 C CA . ASP A 1 178 ? -15.459 6.068 8.223 1.00 82.56 178 ASP A CA 1
ATOM 1445 C C . ASP A 1 178 ? -14.689 5.404 7.063 1.00 82.56 178 ASP A C 1
ATOM 1447 O O . ASP A 1 178 ? -14.583 4.184 6.990 1.00 82.56 178 ASP A O 1
ATOM 1451 N N . THR A 1 179 ? -14.110 6.207 6.162 1.00 88.50 179 THR A N 1
ATOM 1452 C CA . THR A 1 179 ? -13.405 5.751 4.953 1.00 88.50 179 THR A CA 1
ATOM 1453 C C . THR A 1 179 ? -11.889 5.709 5.116 1.00 88.50 179 THR A C 1
ATOM 1455 O O . THR A 1 179 ? -11.197 5.219 4.228 1.00 88.50 179 THR A O 1
ATOM 1458 N N . ILE A 1 180 ? -11.348 6.220 6.227 1.00 90.50 180 ILE A N 1
ATOM 1459 C CA . ILE A 1 180 ? -9.909 6.243 6.505 1.00 90.50 180 ILE A CA 1
ATOM 1460 C C . ILE A 1 180 ? -9.623 5.440 7.766 1.00 90.50 180 ILE A C 1
ATOM 1462 O O . ILE A 1 180 ? -10.104 5.760 8.853 1.00 90.50 180 ILE A O 1
ATOM 1466 N N . LEU A 1 181 ? -8.745 4.448 7.636 1.00 91.19 181 LEU A N 1
ATOM 1467 C CA . LEU A 1 181 ? -8.166 3.756 8.781 1.00 91.19 181 LEU A CA 1
ATOM 1468 C C . LEU A 1 181 ? -6.693 4.098 8.948 1.00 91.19 181 LEU A C 1
ATOM 1470 O O . LEU A 1 181 ? -5.995 4.445 7.991 1.00 91.19 181 LEU A O 1
ATOM 1474 N N . ARG A 1 182 ? -6.212 3.943 10.180 1.00 91.06 182 ARG A N 1
ATOM 1475 C CA . ARG A 1 182 ? -4.798 3.981 10.530 1.00 91.06 182 ARG A CA 1
ATOM 1476 C C . ARG A 1 182 ? -4.397 2.650 11.147 1.00 91.06 182 ARG A C 1
ATOM 1478 O O . ARG A 1 182 ? -5.044 2.166 12.061 1.00 91.06 182 ARG A O 1
ATOM 1485 N N . CYS A 1 183 ? -3.298 2.072 10.696 1.00 89.00 183 CYS A N 1
ATOM 1486 C CA . CYS A 1 183 ? -2.733 0.853 11.255 1.00 89.00 183 CYS A CA 1
ATOM 1487 C C . CYS A 1 183 ? -1.305 1.116 11.727 1.00 89.00 183 CYS A C 1
ATOM 1489 O O . CYS A 1 183 ? -0.532 1.809 11.057 1.00 89.00 183 CYS A O 1
ATOM 1491 N N . LYS A 1 184 ? -0.953 0.569 12.887 1.00 88.81 184 LYS A N 1
ATOM 1492 C CA . LYS A 1 184 ? 0.416 0.577 13.387 1.00 88.81 184 LYS A CA 1
ATOM 1493 C C . LYS A 1 184 ? 1.107 -0.711 12.973 1.00 88.81 184 LYS A C 1
ATOM 1495 O O . LYS A 1 184 ? 0.588 -1.797 13.197 1.00 88.81 184 LYS A O 1
ATOM 1500 N N . ILE A 1 185 ? 2.297 -0.585 12.408 1.00 87.31 185 ILE A N 1
ATOM 1501 C CA . ILE A 1 185 ? 3.091 -1.731 11.980 1.00 87.31 185 ILE A CA 1
ATOM 1502 C C . ILE A 1 185 ? 4.538 -1.556 12.412 1.00 87.31 185 ILE A C 1
ATOM 1504 O O . ILE A 1 185 ? 5.069 -0.444 12.436 1.00 87.31 185 ILE A O 1
ATOM 1508 N N . ASP A 1 186 ? 5.189 -2.654 12.776 1.00 83.38 186 ASP A N 1
ATOM 1509 C CA . ASP A 1 186 ? 6.620 -2.624 13.057 1.00 83.38 186 ASP A CA 1
ATOM 1510 C C . ASP A 1 186 ? 7.413 -2.340 11.779 1.00 83.38 186 ASP A C 1
ATOM 1512 O O . ASP A 1 186 ? 6.881 -2.415 10.673 1.00 83.38 186 ASP A O 1
ATOM 1516 N N . SER A 1 187 ? 8.683 -1.982 11.933 1.00 79.81 187 SER A N 1
ATOM 1517 C CA . SER A 1 187 ? 9.665 -1.919 10.855 1.00 79.81 187 SER A CA 1
ATOM 1518 C C . SER A 1 187 ? 10.253 -3.299 10.593 1.00 79.81 187 SER A C 1
ATOM 1520 O O . SER A 1 187 ? 10.590 -4.030 11.520 1.00 79.81 187 SER A O 1
ATOM 1522 N N . ARG A 1 188 ? 10.508 -3.627 9.325 1.00 65.38 188 ARG A N 1
ATOM 1523 C CA . ARG A 1 188 ? 11.114 -4.913 8.949 1.00 65.38 188 ARG A CA 1
ATOM 1524 C C . ARG A 1 188 ? 12.525 -5.086 9.478 1.00 65.38 188 ARG A C 1
ATOM 1526 O O . ARG A 1 188 ? 12.986 -6.208 9.668 1.00 65.38 188 ARG A O 1
ATOM 1533 N N . HIS A 1 189 ? 13.197 -3.970 9.706 1.00 63.62 189 HIS A N 1
ATOM 1534 C CA . HIS A 1 189 ? 14.553 -3.926 10.224 1.00 63.62 189 HIS A CA 1
ATOM 1535 C C . HIS A 1 189 ? 14.579 -3.563 11.708 1.00 63.62 189 HIS A C 1
ATOM 1537 O O . HIS A 1 189 ? 15.624 -3.147 12.204 1.00 63.62 189 HIS A O 1
ATOM 1543 N N . SER A 1 190 ? 13.450 -3.711 12.416 1.00 62.16 190 SER A N 1
ATOM 1544 C CA . SER A 1 190 ? 13.441 -3.628 13.870 1.00 62.16 190 SER A CA 1
ATOM 1545 C C . SER A 1 190 ? 14.337 -4.736 14.412 1.00 62.16 190 SER A C 1
ATOM 1547 O O . SER A 1 190 ? 14.003 -5.921 14.349 1.00 62.16 190 SER A O 1
ATOM 1549 N N . SER A 1 191 ? 15.515 -4.356 14.876 1.00 56.81 191 SER A N 1
ATOM 1550 C CA . SER A 1 191 ? 16.383 -5.233 15.642 1.00 56.81 191 SER A CA 1
ATOM 1551 C C . SER A 1 191 ? 15.749 -5.518 17.004 1.00 56.81 191 SER A C 1
ATOM 1553 O O . SER A 1 191 ? 14.831 -4.817 17.433 1.00 56.81 191 SER A O 1
ATOM 1555 N N . HIS A 1 192 ? 16.297 -6.488 17.739 1.00 56.84 192 HIS A N 1
ATOM 1556 C CA . HIS A 1 192 ? 15.901 -6.715 19.134 1.00 56.84 1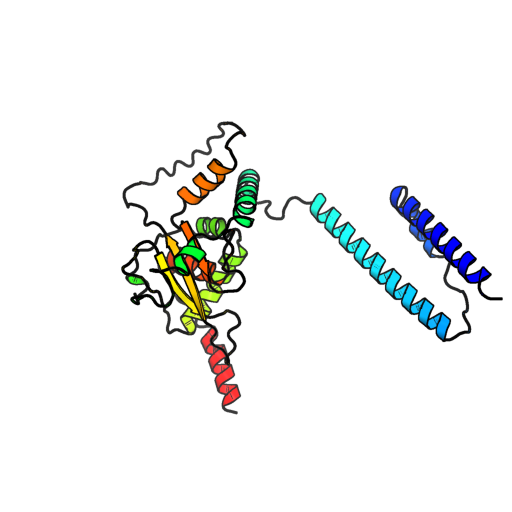92 HIS A CA 1
ATOM 1557 C C . HIS A 1 192 ? 16.061 -5.442 20.006 1.00 56.84 192 HIS A C 1
ATOM 1559 O O . HIS A 1 192 ? 15.347 -5.282 20.989 1.00 56.84 192 HIS A O 1
ATOM 1565 N N . TRP A 1 193 ? 16.938 -4.506 19.609 1.00 50.69 193 TRP A N 1
ATOM 1566 C CA . TRP A 1 193 ? 17.220 -3.267 20.341 1.00 50.69 193 TRP A CA 1
ATOM 1567 C C . TRP A 1 193 ? 16.356 -2.061 19.924 1.00 50.69 193 TRP A C 1
ATOM 1569 O O . TRP A 1 193 ? 16.352 -1.053 20.627 1.00 50.69 193 TRP A O 1
ATOM 1579 N N . SER A 1 194 ? 15.641 -2.117 18.792 1.00 56.94 194 SER A N 1
ATOM 1580 C CA . SER A 1 194 ? 14.811 -1.004 18.306 1.00 56.94 194 SER A CA 1
ATOM 1581 C C . SER A 1 194 ? 13.510 -1.496 17.700 1.00 56.94 194 SER A C 1
ATOM 1583 O O . SER A 1 194 ? 13.477 -2.044 16.601 1.00 56.94 194 SER A O 1
ATOM 1585 N N . SER A 1 195 ? 12.408 -1.203 18.386 1.00 68.19 195 SER A N 1
ATOM 1586 C CA . SER A 1 195 ? 11.054 -1.399 17.877 1.00 68.19 195 SER A CA 1
ATOM 1587 C C . SER A 1 195 ? 10.584 -0.150 17.131 1.00 68.19 195 SER A C 1
ATOM 1589 O O . SER A 1 195 ? 9.663 0.536 17.570 1.00 68.19 195 SER A O 1
ATOM 1591 N N . THR A 1 196 ? 11.242 0.187 16.017 1.00 80.50 196 THR A N 1
ATOM 1592 C CA . THR A 1 196 ? 10.746 1.274 15.156 1.00 80.50 196 THR A CA 1
ATOM 1593 C C . THR A 1 196 ? 9.392 0.866 14.588 1.00 80.50 196 THR A C 1
ATOM 1595 O O . THR A 1 196 ? 9.287 -0.190 13.968 1.00 80.50 196 THR A O 1
ATOM 1598 N N . GLN A 1 197 ? 8.375 1.694 14.805 1.00 84.69 197 GLN A N 1
ATOM 1599 C CA . GLN A 1 197 ? 7.013 1.479 14.327 1.00 84.69 197 GLN A CA 1
ATOM 1600 C C . GLN A 1 197 ? 6.622 2.602 13.374 1.00 84.69 197 GLN A C 1
ATOM 1602 O O . GLN A 1 197 ? 7.020 3.752 13.558 1.00 84.69 197 GLN A O 1
ATOM 1607 N N . TYR A 1 198 ? 5.841 2.256 12.361 1.00 89.50 198 TYR A N 1
ATOM 1608 C CA . TYR A 1 198 ? 5.301 3.182 11.381 1.00 89.50 198 TYR A CA 1
ATOM 1609 C C . TYR A 1 198 ? 3.781 3.175 11.450 1.00 89.50 198 TYR A C 1
ATOM 1611 O O . TYR A 1 198 ? 3.159 2.129 11.648 1.00 89.50 198 TYR A O 1
ATOM 1619 N N . TYR A 1 199 ? 3.183 4.340 11.231 1.00 91.25 199 TYR A N 1
ATOM 1620 C CA . TYR A 1 199 ? 1.764 4.432 10.932 1.00 91.25 199 TYR A CA 1
ATOM 1621 C C . TYR A 1 199 ? 1.533 4.323 9.424 1.00 91.25 199 TYR A C 1
ATOM 1623 O O . TYR A 1 199 ? 2.264 4.896 8.605 1.00 91.25 199 TYR A O 1
ATOM 1631 N N . CYS A 1 200 ? 0.508 3.553 9.085 1.00 92.56 200 CYS A N 1
ATOM 1632 C CA . CYS A 1 200 ? -0.031 3.372 7.751 1.00 92.56 200 CYS A CA 1
ATOM 1633 C C . CYS A 1 200 ? -1.455 3.915 7.733 1.00 92.56 200 CYS A C 1
ATOM 1635 O O . CYS A 1 200 ? -2.247 3.538 8.587 1.00 92.56 200 CYS A O 1
ATOM 1637 N N . TRP A 1 201 ? -1.783 4.756 6.763 1.00 93.62 201 TRP A N 1
ATOM 1638 C CA . TRP A 1 201 ? -3.134 5.234 6.504 1.00 93.62 201 TRP A CA 1
ATOM 1639 C C . TRP A 1 201 ? -3.612 4.662 5.189 1.00 93.62 201 TRP A C 1
ATOM 1641 O O . TRP A 1 201 ? -2.862 4.634 4.210 1.00 93.62 201 TRP A O 1
ATOM 1651 N N . ILE A 1 202 ? -4.850 4.192 5.187 1.00 93.69 202 ILE A N 1
ATOM 1652 C CA . ILE A 1 202 ? -5.491 3.625 4.011 1.00 93.69 202 ILE A CA 1
ATOM 1653 C C . ILE A 1 202 ? -6.879 4.233 3.921 1.00 93.69 202 ILE A C 1
ATOM 1655 O O . ILE A 1 202 ? -7.651 4.171 4.879 1.00 93.69 202 ILE A O 1
ATOM 1659 N N . GLU A 1 203 ? -7.171 4.813 2.766 1.00 92.81 203 GLU A N 1
ATOM 1660 C CA . GLU A 1 203 ? -8.502 5.261 2.400 1.00 92.81 203 GLU A CA 1
ATOM 1661 C C . GLU A 1 203 ? -9.156 4.227 1.490 1.00 92.81 203 GLU A C 1
ATOM 1663 O O . GLU A 1 203 ? -8.566 3.767 0.505 1.00 92.81 203 GLU A O 1
ATOM 1668 N N . TYR A 1 204 ? -10.389 3.875 1.814 1.00 92.75 204 TYR A N 1
ATOM 1669 C CA . TYR A 1 204 ? -11.133 2.829 1.143 1.00 92.75 204 TYR A CA 1
ATOM 1670 C C . TYR A 1 204 ? -12.611 3.196 1.032 1.00 92.75 204 TYR A C 1
ATOM 1672 O O . TYR A 1 204 ? -13.135 4.020 1.778 1.00 92.75 204 TYR A O 1
ATOM 1680 N N . LYS A 1 205 ? -13.281 2.553 0.083 1.00 90.75 205 LYS A N 1
ATOM 1681 C CA . LYS A 1 205 ? -14.735 2.468 0.014 1.00 90.75 205 LYS A CA 1
ATOM 1682 C C . LYS A 1 205 ? -15.162 1.051 0.379 1.00 90.75 205 LYS A C 1
ATOM 1684 O O . LYS A 1 205 ? -14.502 0.083 -0.007 1.00 90.75 205 LYS A O 1
ATOM 1689 N N . LEU A 1 206 ? -16.260 0.941 1.110 1.00 86.25 206 LEU A N 1
ATOM 1690 C CA . LEU A 1 206 ? -17.005 -0.307 1.188 1.00 86.25 206 LEU A CA 1
ATOM 1691 C C . LEU A 1 206 ? -17.801 -0.421 -0.116 1.00 86.25 206 LEU A C 1
ATOM 1693 O O . LEU A 1 206 ? -18.304 0.587 -0.609 1.00 86.25 206 LEU A O 1
ATOM 1697 N N . GLY A 1 207 ? -17.797 -1.599 -0.738 1.00 71.94 207 GLY A N 1
ATOM 1698 C CA . GLY A 1 207 ? -18.725 -1.849 -1.839 1.00 71.94 207 GLY A CA 1
ATOM 1699 C C . GLY A 1 207 ? -20.132 -1.881 -1.258 1.00 71.94 207 GLY A C 1
ATOM 1700 O O . GLY A 1 207 ? -20.315 -2.485 -0.204 1.00 71.94 207 GLY A O 1
ATOM 1701 N N . ASP A 1 208 ? -21.085 -1.210 -1.898 1.00 58.03 208 ASP A N 1
ATOM 1702 C CA . ASP A 1 208 ? -22.491 -1.451 -1.593 1.00 58.03 208 ASP A CA 1
ATOM 1703 C C . ASP A 1 208 ? -22.782 -2.914 -1.972 1.00 58.03 208 ASP A C 1
ATOM 1705 O O . ASP A 1 208 ? -22.413 -3.349 -3.064 1.00 58.03 208 ASP A O 1
ATOM 1709 N N . ASP A 1 209 ? -23.389 -3.685 -1.066 1.00 49.69 209 ASP A N 1
ATOM 1710 C CA . ASP A 1 209 ? -23.661 -5.129 -1.205 1.00 49.69 209 ASP A CA 1
ATOM 1711 C C . ASP A 1 209 ? -24.644 -5.483 -2.359 1.00 49.69 209 ASP A C 1
ATOM 1713 O O . ASP A 1 209 ? -25.119 -6.614 -2.437 1.00 49.69 209 ASP A O 1
ATOM 1717 N N . ASP A 1 210 ? -24.934 -4.548 -3.274 1.00 42.62 210 ASP A N 1
ATOM 1718 C CA . ASP A 1 210 ? -26.016 -4.622 -4.267 1.00 42.62 210 ASP A CA 1
ATOM 1719 C C . ASP A 1 210 ? -25.565 -4.578 -5.743 1.00 42.62 210 ASP A C 1
ATOM 1721 O O . ASP A 1 210 ? -26.412 -4.514 -6.635 1.00 42.62 210 ASP A O 1
ATOM 1725 N N . GLU A 1 211 ? -24.271 -4.670 -6.059 1.00 47.69 211 GLU A N 1
ATOM 1726 C CA . GLU A 1 211 ? -23.848 -4.952 -7.441 1.00 47.69 211 GLU A CA 1
ATOM 1727 C C . GLU A 1 211 ? -23.324 -6.380 -7.548 1.00 47.69 211 GLU A C 1
ATOM 1729 O O . GLU A 1 211 ? -22.134 -6.669 -7.406 1.00 47.69 211 GLU A O 1
ATOM 1734 N N . GLU A 1 212 ? -24.291 -7.275 -7.773 1.00 43.34 212 GLU A N 1
ATOM 1735 C CA . GLU A 1 212 ? -24.098 -8.625 -8.277 1.00 43.34 212 GLU A CA 1
ATOM 1736 C C . GLU A 1 212 ? -22.947 -8.687 -9.284 1.00 43.34 212 GLU A C 1
ATOM 1738 O O . GLU A 1 212 ? -22.800 -7.843 -10.174 1.00 43.34 212 GLU A O 1
ATOM 1743 N N . GLU A 1 213 ? -22.178 -9.764 -9.159 1.00 45.50 213 GLU A N 1
ATOM 1744 C CA . GLU A 1 213 ? -21.394 -10.366 -10.224 1.00 45.50 213 GLU A CA 1
ATOM 1745 C C . GLU A 1 213 ? -22.168 -10.353 -11.558 1.00 45.50 213 GLU A C 1
ATOM 1747 O O . GLU A 1 213 ? -22.792 -11.329 -11.958 1.00 45.50 213 GLU A O 1
ATOM 1752 N N . SER A 1 214 ? -22.030 -9.280 -12.332 1.00 38.53 214 SER A N 1
ATOM 1753 C CA . SER A 1 214 ? -21.900 -9.409 -13.778 1.00 38.53 214 SER A CA 1
ATOM 1754 C C . SER A 1 214 ? -20.417 -9.557 -14.094 1.00 38.53 214 SER A C 1
ATOM 1756 O O . SER A 1 214 ? -19.799 -8.799 -14.836 1.00 38.53 214 SER A O 1
ATOM 1758 N N . SER A 1 215 ? -19.833 -10.622 -13.543 1.00 43.47 215 SER A N 1
ATOM 1759 C CA . SER A 1 215 ? -18.743 -11.331 -14.197 1.00 43.47 215 SER A CA 1
ATOM 1760 C C . SER A 1 215 ? -19.292 -11.975 -15.476 1.00 43.47 215 SER A C 1
ATOM 1762 O O . SER A 1 215 ? -19.338 -13.194 -15.614 1.00 43.47 215 SER A O 1
ATOM 1764 N N . SER A 1 216 ? -19.734 -11.161 -16.432 1.00 36.62 216 SER A N 1
ATOM 1765 C CA . SER A 1 216 ? -19.471 -11.508 -17.813 1.00 36.62 216 SER A CA 1
ATOM 1766 C C . SER A 1 216 ? -18.004 -11.169 -18.027 1.00 36.62 216 SER A C 1
ATOM 1768 O O . SER A 1 216 ? -17.645 -10.033 -18.337 1.00 36.62 216 SER A O 1
ATOM 1770 N N . GLU A 1 217 ? -17.150 -12.175 -17.858 1.00 46.97 217 GLU A N 1
ATOM 1771 C CA . GLU A 1 217 ? -15.978 -12.313 -18.715 1.00 46.97 217 GLU A CA 1
ATOM 1772 C C . GLU A 1 217 ? -16.489 -12.409 -20.160 1.00 46.97 217 GLU A C 1
ATOM 1774 O O . GLU A 1 217 ? -16.565 -13.476 -20.762 1.00 46.97 217 GLU A O 1
ATOM 1779 N N . SER A 1 218 ? -16.932 -11.287 -20.718 1.00 36.81 218 SER A N 1
ATOM 1780 C CA . SER A 1 218 ? -16.870 -11.100 -22.148 1.00 36.81 218 SER A CA 1
ATOM 1781 C C . SER A 1 218 ? -15.418 -10.739 -22.417 1.00 36.81 218 SER A C 1
ATOM 1783 O O . SER A 1 218 ? -15.020 -9.577 -22.308 1.00 36.81 218 SER A O 1
ATOM 1785 N N . ASP A 1 219 ? -14.631 -11.761 -22.755 1.00 42.56 219 ASP A N 1
ATOM 1786 C CA . ASP A 1 219 ? -13.603 -11.647 -23.791 1.00 42.56 219 ASP A CA 1
ATOM 1787 C C . ASP A 1 219 ? -14.301 -11.114 -25.060 1.00 42.56 219 ASP A C 1
ATOM 1789 O O . ASP A 1 219 ? -14.534 -11.844 -26.024 1.00 42.56 219 ASP A O 1
ATOM 1793 N N . ASP A 1 220 ? -14.737 -9.851 -25.033 1.00 39.16 220 ASP A N 1
ATOM 1794 C CA . ASP A 1 220 ? -15.191 -9.171 -26.228 1.00 39.16 220 ASP A CA 1
ATOM 1795 C C . ASP A 1 220 ? -13.955 -8.581 -26.877 1.00 39.16 220 ASP A C 1
ATOM 1797 O O . ASP A 1 220 ? -13.344 -7.602 -26.444 1.00 39.16 220 ASP A O 1
ATOM 1801 N N . SER A 1 221 ? -13.562 -9.294 -27.914 1.00 48.91 221 SER A N 1
ATOM 1802 C CA . SER A 1 221 ? -12.614 -8.881 -28.925 1.00 48.91 221 SER A CA 1
ATOM 1803 C C . SER A 1 221 ? -13.304 -7.886 -29.859 1.00 48.91 221 SER A C 1
ATOM 1805 O O . SER A 1 221 ? -13.332 -8.074 -31.073 1.00 48.91 221 SER A O 1
ATOM 1807 N N . SER A 1 222 ? -13.866 -6.822 -29.290 1.00 43.91 222 SER A N 1
ATOM 1808 C CA . SER A 1 222 ? -14.312 -5.660 -30.036 1.00 43.91 222 SER A CA 1
ATOM 1809 C C . SER A 1 222 ? -13.161 -4.662 -30.057 1.00 43.91 222 SER A C 1
ATOM 1811 O O . SER A 1 222 ? -12.790 -4.067 -29.044 1.00 43.91 222 SER A O 1
ATOM 1813 N N . ASP A 1 223 ? -12.554 -4.552 -31.234 1.00 53.47 223 ASP A N 1
ATOM 1814 C CA . ASP A 1 223 ? -11.655 -3.481 -31.640 1.00 53.47 223 ASP A CA 1
ATOM 1815 C C . ASP A 1 223 ? -12.332 -2.108 -31.436 1.00 53.47 223 ASP A C 1
ATOM 1817 O O . ASP A 1 223 ? -12.897 -1.544 -32.370 1.00 53.47 223 ASP A O 1
ATOM 1821 N N . GLU A 1 224 ? -12.301 -1.581 -30.210 1.00 51.22 224 GLU A N 1
ATOM 1822 C CA . GLU A 1 224 ? -12.800 -0.247 -29.867 1.00 51.22 224 GLU A CA 1
ATOM 1823 C C . GLU A 1 224 ? -11.633 0.641 -29.408 1.00 51.22 224 GLU A C 1
ATOM 1825 O O . GLU A 1 224 ? -11.157 0.565 -28.278 1.00 51.22 224 GLU A O 1
ATOM 1830 N N . ASP A 1 225 ? -11.152 1.414 -30.384 1.00 47.53 225 ASP A N 1
ATOM 1831 C CA . ASP A 1 225 ? -10.486 2.717 -30.333 1.00 47.53 225 ASP A CA 1
ATOM 1832 C C . ASP A 1 225 ? -9.341 2.948 -29.320 1.00 47.53 225 ASP A C 1
ATOM 1834 O O . ASP A 1 225 ? -9.520 3.158 -28.122 1.00 47.53 225 ASP A O 1
ATOM 1838 N N . ASP A 1 226 ? -8.130 3.061 -29.880 1.00 55.19 226 ASP A N 1
ATOM 1839 C CA . ASP A 1 226 ? -6.851 3.461 -29.264 1.00 55.19 226 ASP A CA 1
ATOM 1840 C C . ASP A 1 226 ? -6.817 4.910 -28.690 1.00 55.19 226 ASP A C 1
ATOM 1842 O O . ASP A 1 226 ? -5.737 5.444 -28.427 1.00 55.19 226 ASP A O 1
ATOM 1846 N N . ASP A 1 227 ? -7.972 5.543 -28.452 1.00 56.66 227 ASP A N 1
ATOM 1847 C CA . ASP A 1 227 ? -8.116 6.961 -28.073 1.00 56.66 227 ASP A CA 1
ATOM 1848 C C . ASP A 1 227 ? -8.729 7.182 -26.668 1.00 56.66 227 ASP A C 1
ATOM 1850 O O . ASP A 1 227 ? -9.185 8.283 -26.350 1.00 56.66 227 ASP A O 1
ATOM 1854 N N . ASP A 1 228 ? -8.729 6.178 -25.781 1.00 56.12 228 ASP A N 1
ATOM 1855 C CA . ASP A 1 228 ? -8.970 6.437 -24.353 1.00 56.12 228 ASP A CA 1
ATOM 1856 C C . ASP A 1 228 ? -7.836 7.349 -23.828 1.00 56.12 228 ASP A C 1
ATOM 1858 O O . ASP A 1 228 ? -6.672 6.940 -23.730 1.00 56.12 228 ASP A O 1
ATOM 1862 N N . ASP A 1 229 ? -8.163 8.603 -23.500 1.00 67.31 229 ASP A N 1
ATOM 1863 C CA . ASP A 1 229 ? -7.184 9.564 -22.997 1.00 67.31 229 ASP A CA 1
ATOM 1864 C C . ASP A 1 229 ? -6.518 9.090 -21.686 1.00 67.31 229 ASP A C 1
ATOM 1866 O O . ASP A 1 229 ? -7.044 8.284 -20.909 1.00 67.31 229 ASP A O 1
ATOM 1870 N N . GLU A 1 230 ? -5.301 9.588 -21.441 1.00 66.69 230 GLU A N 1
ATOM 1871 C CA . GLU A 1 230 ? -4.436 9.205 -20.314 1.00 66.69 230 GLU A CA 1
ATOM 1872 C C . GLU A 1 230 ? -5.161 9.275 -18.952 1.00 66.69 230 GLU A C 1
ATOM 1874 O O . GLU A 1 230 ? -4.902 8.475 -18.047 1.00 66.69 230 GLU A O 1
ATOM 1879 N N . TYR A 1 231 ? -6.121 10.195 -18.833 1.00 64.88 231 TYR A N 1
ATOM 1880 C CA . TYR A 1 231 ? -6.928 10.429 -17.642 1.00 64.88 231 TYR A CA 1
ATOM 1881 C C . TYR A 1 231 ? -8.025 9.370 -17.439 1.00 64.88 231 TYR A C 1
ATOM 1883 O O . TYR A 1 231 ? -8.202 8.861 -16.324 1.00 64.88 231 TYR A O 1
ATOM 1891 N N . THR A 1 232 ? -8.731 8.980 -18.502 1.00 69.75 232 THR A N 1
ATOM 1892 C CA . THR A 1 232 ? -9.817 7.987 -18.461 1.00 69.75 232 THR A CA 1
ATOM 1893 C C . THR A 1 232 ? -9.291 6.594 -18.102 1.00 69.75 232 THR A C 1
ATOM 1895 O O . THR A 1 232 ? -9.913 5.879 -17.310 1.00 69.75 232 THR A O 1
ATOM 1898 N N . LEU A 1 233 ? -8.095 6.233 -18.584 1.00 68.38 233 LEU A N 1
ATOM 1899 C CA . LEU A 1 233 ? -7.444 4.947 -18.289 1.00 68.38 233 LEU A CA 1
ATOM 1900 C C . LEU A 1 233 ? -7.120 4.759 -16.799 1.00 68.38 233 LEU A C 1
ATOM 1902 O O . LEU A 1 233 ? -7.395 3.702 -16.224 1.00 68.38 233 LEU A O 1
ATOM 1906 N N . VAL A 1 234 ? -6.535 5.774 -16.157 1.00 65.69 234 VAL A N 1
ATOM 1907 C CA . VAL A 1 234 ? -6.174 5.712 -14.728 1.00 65.69 234 VAL A CA 1
ATOM 1908 C C . VAL A 1 234 ? -7.418 5.711 -13.855 1.00 65.69 234 VAL A C 1
ATOM 1910 O O . VAL A 1 234 ? -7.501 4.942 -12.894 1.00 65.69 234 VAL A O 1
ATOM 1913 N N . THR A 1 235 ? -8.391 6.549 -14.204 1.00 64.06 235 THR A N 1
ATOM 1914 C CA . THR A 1 235 ? -9.633 6.711 -13.448 1.00 64.06 235 THR A CA 1
ATOM 1915 C C . THR A 1 235 ? -10.423 5.404 -13.422 1.00 64.06 235 THR A C 1
ATOM 1917 O O . THR A 1 235 ? -10.676 4.875 -12.340 1.00 64.06 235 THR A O 1
ATOM 1920 N N . ARG A 1 236 ? -10.673 4.778 -14.582 1.00 68.81 236 ARG A N 1
ATOM 1921 C CA . ARG A 1 236 ? -11.388 3.488 -14.673 1.00 68.81 236 ARG A CA 1
ATOM 1922 C C . ARG A 1 236 ? -10.698 2.354 -13.909 1.00 68.81 236 ARG A C 1
ATOM 1924 O O . ARG A 1 236 ? -11.372 1.481 -13.362 1.00 68.81 236 ARG A O 1
ATOM 1931 N N . PHE A 1 237 ? -9.365 2.348 -13.852 1.00 71.38 237 PHE A N 1
ATOM 1932 C CA . PHE A 1 237 ? -8.611 1.323 -13.126 1.00 71.38 237 PHE A CA 1
ATOM 1933 C C . PHE A 1 237 ? -8.816 1.419 -11.604 1.00 71.38 237 PHE A C 1
ATOM 1935 O O . PHE A 1 237 ? -9.117 0.417 -10.957 1.00 71.38 237 PHE A O 1
ATOM 1942 N N . TYR A 1 238 ? -8.702 2.619 -11.024 1.00 66.19 238 TYR A N 1
ATOM 1943 C CA . TYR A 1 238 ? -8.847 2.827 -9.574 1.00 66.19 238 TYR A CA 1
ATOM 1944 C C . TYR A 1 238 ? -10.298 3.026 -9.111 1.00 66.19 238 TYR A C 1
ATOM 1946 O O . TYR A 1 238 ? -10.605 2.842 -7.929 1.00 66.19 238 TYR A O 1
ATOM 1954 N N . GLU A 1 239 ? -11.227 3.369 -10.003 1.00 68.00 239 GLU A N 1
ATOM 1955 C CA . GLU A 1 239 ? -12.659 3.394 -9.690 1.00 68.00 239 GLU A CA 1
ATOM 1956 C C . GLU A 1 239 ? -13.176 2.013 -9.299 1.00 68.00 239 GLU A C 1
ATOM 1958 O O . GLU A 1 239 ? -13.924 1.898 -8.321 1.00 68.00 239 GLU A O 1
ATOM 1963 N N . LYS A 1 240 ? -12.704 0.975 -9.997 1.00 73.19 240 LYS A N 1
ATOM 1964 C CA . LYS A 1 240 ? -13.074 -0.425 -9.761 1.00 73.19 240 LYS A CA 1
ATOM 1965 C C . LYS A 1 240 ? -12.440 -1.021 -8.506 1.00 73.19 240 LYS A C 1
ATOM 1967 O O . LYS A 1 240 ? -12.954 -2.000 -7.976 1.00 73.19 240 LYS A O 1
ATOM 1972 N N . LEU A 1 241 ? -11.355 -0.436 -7.999 1.00 83.12 241 LEU A N 1
ATOM 1973 C CA . LEU A 1 241 ? -10.727 -0.899 -6.766 1.00 83.12 241 LEU A CA 1
ATOM 1974 C C . LEU A 1 241 ? -11.379 -0.245 -5.536 1.00 83.12 241 LEU A C 1
ATOM 1976 O O . LEU A 1 241 ? -11.698 0.953 -5.546 1.00 83.12 241 LEU A O 1
ATOM 1980 N N . PRO A 1 242 ? -11.575 -1.011 -4.448 1.00 88.94 242 PRO A N 1
ATOM 1981 C CA . PRO A 1 242 ? -12.146 -0.466 -3.226 1.00 88.94 242 PRO A CA 1
ATOM 1982 C C . PRO A 1 242 ? -11.133 0.383 -2.445 1.00 88.94 242 PRO A C 1
ATOM 1984 O O . PRO A 1 242 ? -11.526 1.266 -1.692 1.00 88.94 242 PRO A O 1
ATOM 1987 N N . ILE A 1 243 ? -9.830 0.181 -2.656 1.00 91.38 243 ILE A N 1
ATOM 1988 C CA . ILE A 1 243 ? -8.772 1.008 -2.066 1.00 91.38 243 ILE A CA 1
ATOM 1989 C C . ILE A 1 243 ? -8.547 2.245 -2.936 1.00 91.38 243 ILE A C 1
ATOM 1991 O O . ILE A 1 243 ? -8.242 2.121 -4.122 1.00 91.38 243 ILE A O 1
ATOM 1995 N N . LYS A 1 244 ? -8.681 3.435 -2.342 1.00 89.44 244 LYS A N 1
ATOM 1996 C CA . LYS A 1 244 ? -8.585 4.724 -3.042 1.00 89.44 244 LYS A CA 1
ATOM 1997 C C . LYS A 1 244 ? -7.206 5.349 -2.942 1.00 89.44 244 LYS A C 1
ATOM 1999 O O . LYS A 1 244 ? -6.649 5.773 -3.952 1.00 89.44 244 LYS A O 1
ATOM 2004 N N . SER A 1 245 ? -6.639 5.382 -1.743 1.00 91.12 245 SER A N 1
ATOM 2005 C CA . SER A 1 245 ? -5.328 5.976 -1.509 1.00 91.12 245 SER A CA 1
ATOM 2006 C C . SER A 1 245 ? -4.658 5.374 -0.273 1.00 91.12 245 SER A C 1
ATOM 2008 O O . SER A 1 245 ? -5.306 4.758 0.576 1.00 91.12 245 SER A O 1
ATOM 2010 N N . TRP A 1 246 ? -3.335 5.497 -0.186 1.00 93.56 246 TRP A N 1
ATOM 2011 C CA . TRP A 1 246 ? -2.556 5.008 0.950 1.00 93.56 246 TRP A CA 1
ATOM 2012 C C . TRP A 1 246 ? -1.362 5.913 1.235 1.00 93.56 246 TRP A C 1
ATOM 2014 O O . TRP A 1 246 ? -0.805 6.555 0.345 1.00 93.56 246 TRP A O 1
ATOM 2024 N N . TYR A 1 247 ? -0.943 5.933 2.495 1.00 94.56 247 TYR A N 1
ATOM 2025 C CA . TYR A 1 247 ? 0.234 6.660 2.945 1.00 94.56 247 TYR A CA 1
ATOM 2026 C C . TYR A 1 247 ? 0.903 5.913 4.096 1.00 94.56 247 TYR A C 1
ATOM 2028 O O . TYR A 1 247 ? 0.247 5.427 5.012 1.00 94.56 247 TYR A O 1
ATOM 2036 N N . CYS A 1 248 ? 2.228 5.819 4.078 1.00 93.06 248 CYS A N 1
ATOM 2037 C CA . CYS A 1 248 ? 2.999 5.242 5.173 1.00 93.06 248 CYS A CA 1
ATOM 2038 C C . CYS A 1 248 ? 4.168 6.153 5.540 1.00 93.06 248 CYS A C 1
ATOM 2040 O O . CYS A 1 248 ? 4.861 6.670 4.670 1.00 93.06 248 CYS A O 1
ATOM 2042 N N . GLN A 1 249 ? 4.448 6.267 6.838 1.00 92.12 249 GLN A N 1
ATOM 2043 C CA . GLN A 1 249 ? 5.566 7.056 7.375 1.00 92.12 249 GLN A CA 1
ATOM 2044 C C . GLN A 1 249 ? 6.966 6.545 7.008 1.00 92.12 249 GLN A C 1
ATOM 2046 O O . GLN A 1 249 ? 7.959 7.210 7.301 1.00 92.12 249 GLN A O 1
ATOM 2051 N N . CYS A 1 250 ? 7.089 5.352 6.426 1.00 90.06 250 CYS A N 1
ATOM 2052 C CA . CYS A 1 250 ? 8.395 4.846 6.022 1.00 90.06 250 CYS A CA 1
ATOM 2053 C C . CYS A 1 250 ? 8.976 5.667 4.849 1.00 90.06 250 CYS A C 1
ATOM 2055 O O . CYS A 1 250 ? 8.208 6.249 4.082 1.00 90.06 250 CYS A O 1
ATOM 2057 N N . PRO A 1 251 ? 10.304 5.645 4.617 1.00 88.62 251 PRO A N 1
ATOM 2058 C CA . PRO A 1 251 ? 10.950 6.471 3.586 1.00 88.62 251 PRO A CA 1
ATOM 2059 C C . PRO A 1 251 ? 10.415 6.299 2.156 1.00 88.62 251 PRO A C 1
ATOM 2061 O O . PRO A 1 251 ? 10.626 7.157 1.310 1.00 88.62 251 PRO A O 1
ATOM 2064 N N . THR A 1 252 ? 9.748 5.180 1.862 1.00 88.56 252 THR A N 1
ATOM 2065 C CA . THR A 1 252 ? 9.177 4.881 0.538 1.00 88.56 252 THR A CA 1
ATOM 2066 C C . THR A 1 252 ? 7.648 4.925 0.508 1.00 88.56 252 THR A C 1
ATOM 2068 O O . THR A 1 252 ? 7.054 4.606 -0.523 1.00 88.56 252 THR A O 1
ATOM 2071 N N . GLY A 1 253 ? 7.014 5.265 1.635 1.00 88.75 253 GLY A N 1
ATOM 2072 C CA . GLY A 1 253 ? 5.570 5.183 1.856 1.00 88.75 253 GLY A CA 1
ATOM 2073 C C . GLY A 1 253 ? 4.781 6.415 1.422 1.00 88.75 253 GLY A C 1
ATOM 2074 O O . GLY A 1 253 ? 3.557 6.388 1.479 1.00 88.75 253 GLY A O 1
ATOM 2075 N N . GLU A 1 254 ? 5.473 7.462 0.974 1.00 90.56 254 GLU A N 1
ATOM 2076 C CA . GLU A 1 254 ? 4.869 8.653 0.372 1.00 90.56 254 GLU A CA 1
ATOM 2077 C C . GLU A 1 254 ? 4.439 8.432 -1.082 1.00 90.56 254 GLU A C 1
ATOM 2079 O O . GLU A 1 254 ? 3.526 9.099 -1.556 1.00 90.56 254 GLU A O 1
ATOM 2084 N N . ARG A 1 255 ? 5.055 7.475 -1.782 1.00 89.31 255 ARG A N 1
ATOM 2085 C CA . ARG A 1 255 ? 4.791 7.229 -3.203 1.00 89.31 255 ARG A CA 1
ATOM 2086 C C . ARG A 1 255 ? 3.311 6.923 -3.452 1.00 89.31 255 ARG A C 1
ATOM 2088 O O . ARG A 1 255 ? 2.719 6.101 -2.757 1.00 89.31 255 ARG A O 1
ATOM 2095 N N . SER A 1 256 ? 2.764 7.546 -4.487 1.00 84.81 256 SER A N 1
ATOM 2096 C CA . SER A 1 256 ? 1.391 7.379 -4.980 1.00 84.81 256 SER A CA 1
ATOM 2097 C C . SER A 1 256 ? 1.273 6.283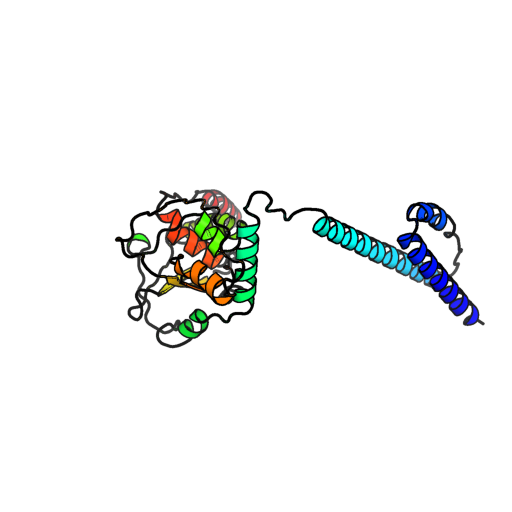 -6.053 1.00 84.81 256 SER A C 1
ATOM 2099 O O . SER A 1 256 ? 0.163 5.860 -6.379 1.00 84.81 256 SER A O 1
ATOM 2101 N N . CYS A 1 257 ? 2.404 5.794 -6.582 1.00 86.31 257 CYS A N 1
ATOM 2102 C CA . CYS A 1 257 ? 2.494 4.610 -7.435 1.00 86.31 257 CYS A CA 1
ATOM 2103 C C . CYS A 1 257 ? 3.097 3.422 -6.671 1.00 86.31 257 CYS A C 1
ATOM 2105 O O . CYS A 1 257 ? 4.251 3.457 -6.229 1.00 86.31 257 CYS A O 1
ATOM 2107 N N . GLY A 1 258 ? 2.328 2.335 -6.584 1.00 85.94 258 GLY A N 1
ATOM 2108 C CA . GLY A 1 258 ? 2.704 1.121 -5.864 1.00 85.94 258 GLY A CA 1
ATOM 2109 C C . GLY A 1 258 ? 2.757 1.312 -4.354 1.00 85.94 258 GLY A C 1
ATOM 2110 O O . GLY A 1 258 ? 2.562 2.400 -3.818 1.00 85.94 258 GLY A O 1
ATOM 2111 N N . CYS A 1 259 ? 3.020 0.222 -3.644 1.00 88.94 259 CYS A N 1
ATOM 2112 C CA . CYS A 1 259 ? 2.943 0.193 -2.191 1.00 88.94 259 CYS A CA 1
ATOM 2113 C C . CYS A 1 259 ? 4.321 -0.113 -1.574 1.00 88.94 259 CYS A C 1
ATOM 2115 O O . CYS A 1 259 ? 5.154 -0.822 -2.152 1.00 88.94 259 CYS A O 1
ATOM 2117 N N . CYS A 1 260 ? 4.600 0.436 -0.389 1.00 90.75 260 CYS A N 1
ATOM 2118 C CA . CYS A 1 260 ? 5.715 -0.050 0.423 1.00 90.75 260 CYS A CA 1
ATOM 2119 C C . CYS A 1 260 ? 5.342 -1.399 1.062 1.00 90.75 260 CYS A C 1
ATOM 2121 O O . CYS A 1 260 ? 4.164 -1.743 1.158 1.00 90.75 260 CYS A O 1
ATOM 2123 N N . ALA A 1 261 ? 6.333 -2.145 1.556 1.00 88.81 261 ALA A N 1
ATOM 2124 C CA . ALA A 1 261 ? 6.088 -3.445 2.189 1.00 88.81 261 ALA A CA 1
ATOM 2125 C C . ALA A 1 261 ? 5.130 -3.360 3.396 1.00 88.81 261 ALA A C 1
ATOM 2127 O O . ALA A 1 261 ? 4.406 -4.312 3.671 1.00 88.81 261 ALA A O 1
ATOM 2128 N N . HIS A 1 262 ? 5.099 -2.218 4.091 1.00 89.62 262 HIS A N 1
ATOM 2129 C CA . HIS A 1 262 ? 4.183 -1.978 5.204 1.00 89.62 262 HIS A CA 1
ATOM 2130 C C . HIS A 1 262 ? 2.723 -1.909 4.734 1.00 89.62 262 HIS A C 1
ATOM 2132 O O . HIS A 1 262 ? 1.891 -2.659 5.232 1.00 89.62 262 HIS A O 1
ATOM 2138 N N . ILE A 1 263 ? 2.428 -1.078 3.725 1.00 92.81 263 ILE A N 1
ATOM 2139 C CA . ILE A 1 263 ? 1.085 -0.980 3.131 1.00 92.81 263 ILE A CA 1
ATOM 2140 C C . ILE A 1 263 ? 0.672 -2.312 2.507 1.00 92.81 263 ILE A C 1
ATOM 2142 O O . ILE A 1 263 ? -0.434 -2.775 2.762 1.00 92.81 263 ILE A O 1
ATOM 2146 N N . ALA A 1 264 ? 1.571 -2.962 1.758 1.00 92.25 264 ALA A N 1
ATOM 2147 C CA . ALA A 1 264 ? 1.314 -4.271 1.157 1.00 92.25 264 ALA A CA 1
ATOM 2148 C C . ALA A 1 264 ? 0.860 -5.298 2.201 1.00 92.25 264 ALA A C 1
ATOM 2150 O O . ALA A 1 264 ? -0.076 -6.051 1.973 1.00 92.25 264 ALA A O 1
ATOM 2151 N N . CYS A 1 265 ? 1.532 -5.308 3.352 1.00 90.81 265 CYS A N 1
ATOM 2152 C CA . CYS A 1 265 ? 1.260 -6.207 4.464 1.00 90.81 265 CYS A CA 1
ATOM 2153 C C . CYS A 1 265 ? -0.101 -5.952 5.110 1.00 90.81 265 CYS A C 1
ATOM 2155 O O . CYS A 1 265 ? -0.868 -6.893 5.298 1.00 90.81 265 CYS A O 1
ATOM 2157 N N . VAL A 1 266 ? -0.422 -4.687 5.395 1.00 91.19 266 VAL A N 1
ATOM 2158 C CA . VAL A 1 266 ? -1.720 -4.313 5.973 1.00 91.19 266 VAL A CA 1
ATOM 2159 C C . VAL A 1 266 ? -2.858 -4.645 5.004 1.00 91.19 266 VAL A C 1
ATOM 2161 O O . VAL A 1 266 ? -3.828 -5.278 5.407 1.00 91.19 266 VAL A O 1
ATOM 2164 N N . LEU A 1 267 ? -2.723 -4.289 3.721 1.00 92.62 267 LEU A N 1
ATOM 2165 C CA . LEU A 1 267 ? -3.726 -4.593 2.695 1.00 92.62 267 LEU A CA 1
ATOM 2166 C C . LEU A 1 267 ? -3.900 -6.097 2.487 1.00 92.62 267 LEU A C 1
ATOM 2168 O O . LEU A 1 267 ? -5.021 -6.582 2.399 1.00 92.62 267 LEU A O 1
ATOM 2172 N N . TRP A 1 268 ? -2.803 -6.852 2.434 1.00 91.81 268 TRP A N 1
ATOM 2173 C CA . TRP A 1 268 ? -2.869 -8.300 2.279 1.00 91.81 268 TRP A CA 1
ATOM 2174 C C . TRP A 1 268 ? -3.576 -8.969 3.462 1.00 91.81 268 TRP A C 1
ATOM 2176 O O . TRP A 1 268 ? -4.443 -9.814 3.250 1.00 91.81 268 TRP A O 1
ATOM 2186 N N . TYR A 1 269 ? -3.278 -8.555 4.697 1.00 89.19 269 TYR A N 1
ATOM 2187 C CA . TYR A 1 269 ? -3.959 -9.093 5.872 1.00 89.19 269 TYR A CA 1
ATOM 2188 C C . TYR A 1 269 ? -5.449 -8.727 5.902 1.00 89.19 269 TYR A C 1
ATOM 2190 O O . TYR A 1 269 ? -6.298 -9.613 6.013 1.00 89.19 269 TYR A O 1
ATOM 2198 N N . LEU A 1 270 ? -5.767 -7.433 5.768 1.00 89.50 270 LEU A N 1
ATOM 2199 C CA . LEU A 1 270 ? -7.128 -6.923 5.929 1.00 89.50 270 LEU A CA 1
ATOM 2200 C C . LEU A 1 270 ? -8.050 -7.248 4.746 1.00 89.50 270 LEU A C 1
ATOM 2202 O O . LEU A 1 270 ? -9.223 -7.502 4.982 1.00 89.50 270 LEU A O 1
ATOM 2206 N N . CYS A 1 271 ? -7.568 -7.255 3.499 1.00 90.25 271 CYS A N 1
ATOM 2207 C CA . CYS A 1 271 ? -8.423 -7.536 2.338 1.00 90.25 271 CYS A CA 1
ATOM 2208 C C . CYS A 1 271 ? -8.553 -9.028 2.019 1.00 90.25 271 CYS A C 1
ATOM 2210 O O . CYS A 1 271 ? -9.543 -9.443 1.415 1.00 90.25 271 CYS A O 1
ATOM 2212 N N . TYR A 1 272 ? -7.527 -9.825 2.326 1.00 88.88 272 TYR A N 1
ATOM 2213 C CA . TYR A 1 272 ? -7.415 -11.195 1.830 1.00 88.88 272 TYR A CA 1
ATOM 2214 C C . TYR A 1 272 ? -7.277 -12.195 2.974 1.00 88.88 272 TYR A C 1
ATOM 2216 O O . TYR A 1 272 ? -8.154 -13.040 3.162 1.00 88.88 272 TYR A O 1
ATOM 2224 N N . GLU A 1 273 ? -6.217 -12.095 3.770 1.00 86.00 273 GLU A N 1
ATOM 2225 C CA . GLU A 1 273 ? -5.815 -13.191 4.652 1.00 86.00 273 GLU A CA 1
ATOM 2226 C C . GLU A 1 273 ? -6.788 -13.447 5.808 1.00 86.00 273 GLU A C 1
ATOM 2228 O O . GLU A 1 273 ? -7.108 -14.605 6.093 1.00 86.00 273 GLU A O 1
ATOM 2233 N N . ARG A 1 274 ? -7.342 -12.391 6.426 1.00 83.56 274 ARG A N 1
ATOM 2234 C CA . ARG A 1 274 ? -8.323 -12.522 7.523 1.00 83.56 274 ARG A CA 1
ATOM 2235 C C . ARG A 1 274 ? -9.572 -13.327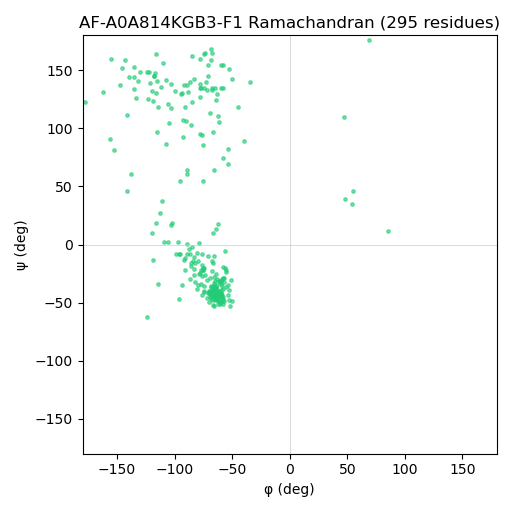 7.136 1.00 83.56 274 ARG A C 1
ATOM 2237 O O . ARG A 1 274 ? -10.277 -13.827 8.006 1.00 83.56 274 ARG A O 1
ATOM 2244 N N . HIS A 1 275 ? -9.845 -13.473 5.837 1.00 83.25 275 HIS A N 1
ATOM 2245 C CA . HIS A 1 275 ? -10.994 -14.209 5.304 1.00 83.25 275 HIS A CA 1
ATOM 2246 C C . HIS A 1 275 ? -10.681 -15.664 4.914 1.00 83.25 275 HIS A C 1
ATOM 2248 O O . HIS A 1 275 ? -11.607 -16.410 4.603 1.00 83.25 275 HIS A O 1
ATOM 2254 N N . HIS A 1 276 ? -9.412 -16.087 4.933 1.00 80.69 276 HIS A N 1
ATOM 2255 C CA . HIS A 1 276 ? -8.965 -17.395 4.427 1.00 80.69 276 HIS A CA 1
ATOM 2256 C C . HIS A 1 276 ? -8.452 -18.348 5.528 1.00 80.69 276 HIS A C 1
ATOM 2258 O O . HIS A 1 276 ? -7.664 -19.248 5.249 1.00 80.69 276 HIS A O 1
ATOM 2264 N N . GLN A 1 277 ? -8.931 -18.197 6.774 1.00 66.44 277 GLN A N 1
ATOM 2265 C CA . GLN A 1 277 ? -8.598 -19.067 7.923 1.00 66.44 277 GLN A CA 1
ATOM 2266 C C . GLN A 1 277 ? -7.086 -19.199 8.188 1.00 66.44 277 GLN A C 1
ATOM 2268 O O . GLN A 1 277 ? -6.557 -20.294 8.394 1.00 66.44 277 GLN A O 1
ATOM 2273 N N . PHE A 1 278 ? -6.365 -18.080 8.178 1.00 64.31 278 PHE A N 1
ATOM 2274 C CA . PHE A 1 278 ? -4.929 -18.100 8.411 1.00 64.31 278 PHE A CA 1
ATOM 2275 C C . PHE A 1 278 ? -4.558 -18.397 9.864 1.00 64.31 278 PHE A C 1
ATOM 2277 O O . PHE A 1 278 ? -5.038 -17.758 10.797 1.00 64.31 278 PHE A O 1
ATOM 2284 N N . THR A 1 279 ? -3.612 -19.316 10.042 1.00 61.88 279 THR A N 1
ATOM 2285 C CA . THR A 1 279 ? -2.897 -19.514 11.305 1.00 61.88 279 THR A CA 1
ATOM 2286 C C . THR A 1 279 ? -1.423 -19.153 11.105 1.00 61.88 279 THR A C 1
ATOM 2288 O O . THR A 1 279 ? -0.758 -19.824 10.301 1.00 61.88 279 THR A O 1
ATOM 2291 N N . PRO A 1 280 ? -0.874 -18.147 11.812 1.00 62.28 280 PRO A N 1
ATOM 2292 C CA . PRO A 1 280 ? 0.531 -17.784 11.675 1.00 62.28 280 PRO A CA 1
ATOM 2293 C C . PRO A 1 280 ? 1.435 -18.969 12.028 1.00 62.28 280 PRO A C 1
ATOM 2295 O O . PRO A 1 280 ? 1.221 -19.688 13.009 1.00 62.28 280 PRO A O 1
ATOM 2298 N N . SER A 1 281 ? 2.454 -19.218 11.200 1.00 58.47 281 SER A N 1
ATOM 2299 C CA . SER A 1 281 ? 3.359 -20.343 11.441 1.00 58.47 281 SER A CA 1
ATOM 2300 C C . SER A 1 281 ? 4.191 -20.088 12.706 1.00 58.47 281 SER A C 1
ATOM 2302 O O . SER A 1 281 ? 4.808 -19.030 12.851 1.00 58.47 281 SER A O 1
ATOM 2304 N N . LYS A 1 282 ? 4.282 -21.090 13.590 1.00 56.03 282 LYS A N 1
ATOM 2305 C CA . LYS A 1 282 ? 5.066 -21.055 14.845 1.00 56.03 282 LYS A CA 1
ATOM 2306 C C . LYS A 1 282 ? 6.593 -20.981 14.642 1.00 56.03 282 LYS A C 1
ATOM 2308 O O . LYS A 1 282 ? 7.352 -21.171 15.587 1.00 56.03 282 LYS A O 1
ATOM 2313 N N . TYR A 1 283 ? 7.077 -20.750 13.420 1.00 51.09 283 TYR A N 1
ATOM 2314 C CA . TYR A 1 283 ? 8.495 -20.851 13.056 1.00 51.09 283 TYR A CA 1
ATOM 2315 C C . TYR A 1 283 ? 9.408 -19.917 13.874 1.00 51.09 283 TYR A C 1
ATOM 2317 O O . TYR A 1 283 ? 10.558 -20.258 14.143 1.00 51.09 283 TYR A O 1
ATOM 2325 N N . THR A 1 284 ? 8.898 -18.770 14.333 1.00 50.59 284 THR A N 1
ATOM 2326 C CA . THR A 1 284 ? 9.663 -17.804 15.140 1.00 50.59 284 THR A CA 1
ATOM 2327 C C . THR A 1 284 ? 9.872 -18.253 16.590 1.00 50.59 284 THR A C 1
ATOM 2329 O O . THR A 1 284 ? 10.838 -17.819 17.212 1.00 50.59 284 THR A O 1
ATOM 2332 N N . GLU A 1 285 ? 9.038 -19.160 17.107 1.00 54.53 285 GLU A N 1
ATOM 2333 C CA . GLU A 1 285 ? 9.132 -19.679 18.479 1.00 54.53 285 GLU A CA 1
ATOM 2334 C C . GLU A 1 285 ? 10.452 -20.430 18.692 1.00 54.53 285 GLU A C 1
ATOM 2336 O O . GLU A 1 285 ? 11.173 -20.193 19.654 1.00 54.53 285 GLU A O 1
ATOM 2341 N N . ARG A 1 286 ? 10.842 -21.268 17.724 1.00 52.56 286 ARG A N 1
ATOM 2342 C CA . ARG A 1 286 ? 12.086 -22.049 17.787 1.00 52.56 286 ARG A CA 1
ATOM 2343 C C . ARG A 1 286 ? 13.333 -21.163 17.753 1.00 52.56 286 ARG A C 1
ATOM 2345 O O . ARG A 1 286 ? 14.316 -21.468 18.421 1.00 52.56 286 ARG A O 1
ATOM 2352 N N . TYR A 1 287 ? 13.312 -20.079 16.976 1.00 54.16 287 TYR A N 1
ATOM 2353 C CA . TYR A 1 287 ? 14.433 -19.139 16.900 1.00 54.16 287 TYR A CA 1
ATOM 2354 C C . TYR A 1 287 ? 14.524 -18.264 18.156 1.00 54.16 287 TYR A C 1
ATOM 2356 O O . TYR A 1 287 ? 15.623 -18.090 18.668 1.00 54.16 287 TYR A O 1
ATOM 2364 N N . ARG A 1 288 ? 13.389 -17.800 18.706 1.00 54.06 288 ARG A N 1
ATOM 2365 C CA . ARG A 1 288 ? 13.344 -17.106 20.007 1.00 54.06 288 ARG A CA 1
ATOM 2366 C C . ARG A 1 288 ? 13.874 -17.981 21.132 1.00 54.06 288 ARG A C 1
ATOM 2368 O O . ARG A 1 288 ? 14.826 -17.585 21.777 1.00 54.06 288 ARG A O 1
ATOM 2375 N N . GLN A 1 289 ? 13.392 -19.220 21.237 1.00 61.66 289 GLN A N 1
ATOM 2376 C CA . GLN A 1 289 ? 13.932 -20.202 22.182 1.00 61.66 289 GLN A CA 1
ATOM 2377 C C . GLN A 1 289 ? 15.441 -20.402 22.006 1.00 61.66 289 GLN A C 1
ATOM 2379 O O . GLN A 1 289 ? 16.161 -20.579 22.977 1.00 61.66 289 GLN A O 1
ATOM 2384 N N . THR A 1 290 ? 15.943 -20.369 20.769 1.00 65.62 290 THR A N 1
ATOM 2385 C CA . THR A 1 290 ? 17.384 -20.488 20.509 1.00 65.62 290 THR A CA 1
ATOM 2386 C C . THR A 1 290 ? 18.156 -19.255 20.989 1.00 65.62 290 THR A C 1
ATOM 2388 O O . THR A 1 290 ? 19.230 -19.421 21.553 1.00 65.62 290 THR A O 1
ATOM 2391 N N . LEU A 1 291 ? 17.623 -18.047 20.789 1.00 58.25 291 LEU A N 1
ATOM 2392 C CA . LEU A 1 291 ? 18.230 -16.798 21.259 1.00 58.25 291 LEU A CA 1
ATOM 2393 C C . LEU A 1 291 ? 18.177 -16.669 22.785 1.00 58.25 291 LEU A C 1
ATOM 2395 O O . LEU A 1 291 ? 19.205 -16.396 23.393 1.00 58.25 291 LEU A O 1
ATOM 2399 N N . ASP A 1 292 ? 17.035 -16.968 23.402 1.00 68.12 292 ASP A N 1
ATOM 2400 C CA . ASP A 1 292 ? 16.871 -16.954 24.859 1.00 68.12 292 ASP A CA 1
ATOM 2401 C C . ASP A 1 292 ? 17.851 -17.943 25.516 1.00 68.12 292 ASP A C 1
ATOM 2403 O O . ASP A 1 292 ? 18.535 -17.608 26.479 1.00 68.12 292 ASP A O 1
ATOM 2407 N N . ASN A 1 293 ? 18.023 -19.133 24.922 1.00 71.19 293 ASN A N 1
ATOM 2408 C CA . ASN A 1 293 ? 19.003 -20.127 25.375 1.00 71.19 293 ASN A CA 1
ATOM 2409 C C . ASN A 1 293 ? 20.472 -19.689 25.180 1.00 71.19 293 ASN A C 1
ATOM 2411 O O . ASN A 1 293 ? 21.359 -20.228 25.848 1.00 71.19 293 ASN A O 1
ATOM 2415 N N . MET A 1 294 ? 20.751 -18.762 24.256 1.00 67.56 294 MET A N 1
ATOM 2416 C CA . MET A 1 294 ? 22.084 -18.176 24.052 1.00 67.56 294 MET A CA 1
ATOM 2417 C C . MET A 1 294 ? 22.374 -17.027 25.022 1.00 67.56 294 MET A C 1
ATOM 2419 O O . MET A 1 294 ? 23.538 -16.785 25.311 1.00 67.56 294 MET A O 1
ATOM 2423 N N . GLU A 1 295 ? 21.350 -16.335 25.526 1.00 64.75 295 GLU A N 1
ATOM 2424 C CA . GLU A 1 295 ? 21.494 -15.259 26.519 1.00 64.75 295 GLU A CA 1
ATOM 2425 C C . GLU A 1 295 ? 21.588 -15.789 27.961 1.00 64.75 295 GLU A C 1
ATOM 2427 O O . GLU A 1 295 ? 22.117 -15.110 28.840 1.00 64.75 295 GLU A O 1
ATOM 2432 N N . THR A 1 296 ? 21.109 -17.012 28.215 1.00 64.25 296 THR A N 1
ATOM 2433 C CA . THR A 1 296 ? 21.169 -17.671 29.534 1.00 64.25 296 THR A CA 1
ATOM 2434 C C . THR A 1 296 ? 22.432 -18.508 29.797 1.00 64.25 296 THR A C 1
ATOM 2436 O O . THR A 1 296 ? 22.529 -19.105 30.870 1.00 64.25 296 THR A O 1
ATOM 2439 N N . ASN A 1 297 ? 23.378 -18.582 28.852 1.00 45.00 297 ASN A N 1
ATOM 2440 C CA . ASN A 1 297 ? 24.678 -19.266 28.997 1.00 45.00 297 ASN A CA 1
ATOM 2441 C C . ASN A 1 297 ? 25.839 -18.269 28.952 1.00 45.00 297 ASN A C 1
ATOM 2443 O O . ASN A 1 297 ? 26.866 -18.554 29.610 1.00 45.00 297 ASN A O 1
#

Radius of gyration: 29.57 Å; Cα contacts (8 Å, |Δi|>4): 280; chains: 1; bounding box: 91×40×68 Å

InterPro domains:
  IPR005352 Erg28 [PF03694] (6-79)

Mean predicted aligned error: 16.97 Å